Protein AF-A0A1C2AXV9-F1 (afdb_monomer)

Foldseek 3Di:
DCPDVVQVAQEAEDEPLDDCVVVPDPRHHYYYFFAADDCVLQPDDPPVLQDDPAPFEEEEDPPDPPLVVVLVLLQLVVVLVVVNYAYEYEPQPPDPVSVVVQVPRPRRHYDYDPSRSLNCLLNGQAYEEALDSNVVSSCLQSLHEYAHEDDPPDVVSVSSQVSCVVLLQYHYDYSVCTRPNVVVVVVCCVPPRSVSNSVSSVPDDGDNCRVVVVVVVVVVVVVVD

Mean predicted aligned error: 6.42 Å

Secondary structure (DSSP, 8-state):
---STTTT-SEEEEETTS-GGGG--TTSEEEEE--B--GGGG-S--GGGG---SSEEEEE---S-HHHHHHHHTTHHHHTT-TTEEEEEE-TTS-HHHHHHHHTSTTEEEE-SHHHHHHHTTTSSEEEEE--HHHHHHHHHTT--EEEEP-TT-HHHHHHHHHHHHHTS-EEE-GGGSGGGHHHHHHHIIIIIHHHHHHHHHT-----BHHHHHHHHHHHHHTT-

Radius of gyration: 19.23 Å; Cα contacts (8 Å, |Δi|>4): 324; chains: 1; bounding box: 47×39×56 Å

Sequence (225 aa):
MISRDLKSSNKIYFPTFTKGKILSNHFFLTKKTNLILNKNLFKENTFDFAKSKNKYKCLIMDNGTKTNSELIKKTIVYLKKIKYIDFYIAVDNYSNNLKNYIAEQENLIPVSGLKNMHRLIEYVDFLVARGGFNTLTEILIFKKPALLIDEKNNPEIRQNLLQMNNLGYSAIMKQSSFKSKFPNRINYFLKKEMTNIKNKLNVKNFQSNGAKQIVKDIIKIYEKS

pLDDT: mean 86.92, std 12.93, range [36.84, 98.5]

Structure (mmCIF, N/CA/C/O backb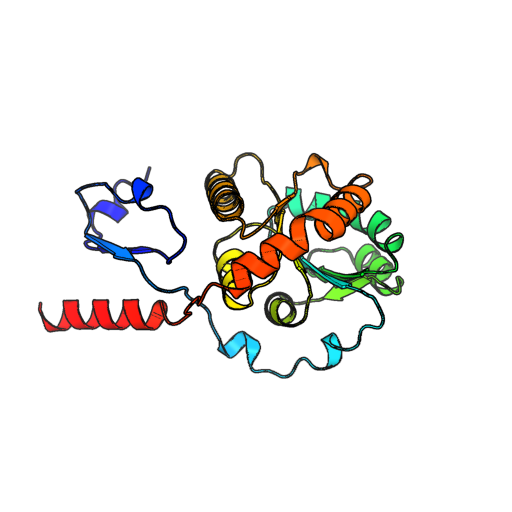one):
data_AF-A0A1C2AXV9-F1
#
_entry.id   AF-A0A1C2AXV9-F1
#
loop_
_atom_site.group_PDB
_atom_site.id
_atom_site.type_symbol
_atom_site.label_atom_id
_atom_site.label_alt_id
_atom_site.label_comp_id
_atom_site.label_asym_id
_atom_site.label_entity_id
_atom_site.label_seq_id
_atom_site.pdbx_PDB_ins_code
_atom_site.Cartn_x
_atom_site.Cartn_y
_atom_site.Cartn_z
_atom_site.occupancy
_atom_site.B_iso_or_equiv
_atom_site.auth_seq_id
_atom_site.auth_comp_id
_atom_site.auth_asym_id
_atom_site.auth_atom_id
_atom_site.pdbx_PDB_model_num
ATOM 1 N N . MET A 1 1 ? 16.794 19.376 -11.950 1.00 36.84 1 MET A N 1
ATOM 2 C CA . MET A 1 1 ? 18.187 18.888 -11.960 1.00 36.84 1 MET A CA 1
ATOM 3 C C . MET A 1 1 ? 18.182 17.392 -12.285 1.00 36.84 1 MET A C 1
ATOM 5 O O . MET A 1 1 ? 18.203 16.574 -11.384 1.00 36.84 1 MET A O 1
ATOM 9 N N . ILE A 1 2 ? 18.041 17.039 -13.568 1.00 47.03 2 ILE A N 1
ATOM 10 C CA . ILE A 1 2 ? 18.109 15.648 -14.076 1.00 47.03 2 ILE A CA 1
ATOM 11 C C . ILE A 1 2 ? 19.085 15.600 -15.278 1.00 47.03 2 ILE A C 1
ATOM 13 O O . ILE A 1 2 ? 18.908 14.846 -16.221 1.00 47.03 2 ILE A O 1
ATOM 17 N N . SER A 1 3 ? 20.066 16.507 -15.342 1.00 54.75 3 SER A N 1
ATOM 18 C CA . SER A 1 3 ? 20.648 16.928 -16.629 1.00 54.75 3 SER A CA 1
ATOM 19 C C . SER A 1 3 ? 22.087 16.489 -16.905 1.00 54.75 3 SER A C 1
ATOM 21 O O . SER A 1 3 ? 22.561 16.776 -18.001 1.00 54.75 3 SER A O 1
ATOM 23 N N . ARG A 1 4 ? 22.785 15.807 -15.984 1.00 50.38 4 ARG A N 1
ATOM 24 C CA . ARG A 1 4 ? 24.135 15.261 -16.247 1.00 50.38 4 ARG A CA 1
ATOM 25 C C . ARG A 1 4 ? 24.127 13.745 -16.431 1.00 50.38 4 ARG A C 1
ATOM 27 O O . ARG A 1 4 ? 24.474 13.297 -17.513 1.00 50.38 4 ARG A O 1
ATOM 34 N N . ASP A 1 5 ? 23.614 12.987 -15.466 1.00 53.06 5 ASP A N 1
ATOM 35 C CA . ASP A 1 5 ? 23.645 11.511 -15.528 1.00 53.06 5 ASP A CA 1
ATOM 36 C C . ASP A 1 5 ? 22.689 10.923 -16.571 1.00 53.06 5 ASP A C 1
ATOM 38 O O . ASP A 1 5 ? 22.938 9.867 -17.148 1.00 53.06 5 ASP A O 1
ATOM 42 N N . LEU A 1 6 ? 21.598 11.634 -16.880 1.00 55.88 6 LEU A N 1
ATOM 43 C CA . LEU A 1 6 ? 20.774 11.244 -18.016 1.00 55.88 6 LEU A CA 1
ATOM 44 C C . LEU A 1 6 ? 21.539 11.406 -19.331 1.00 55.88 6 LEU A C 1
ATOM 46 O O . LEU A 1 6 ? 21.413 10.541 -20.180 1.00 55.88 6 LEU A O 1
ATOM 50 N N . LYS A 1 7 ? 22.379 12.439 -19.500 1.00 58.00 7 LYS A N 1
ATOM 51 C CA . LYS A 1 7 ? 23.101 12.676 -20.765 1.00 58.00 7 LYS A CA 1
ATOM 52 C C . LYS A 1 7 ? 24.097 11.567 -21.121 1.00 58.00 7 LYS A C 1
ATOM 54 O O . LYS A 1 7 ? 24.406 11.428 -22.296 1.00 58.00 7 LYS A O 1
ATOM 59 N N . SER A 1 8 ? 24.576 10.793 -20.146 1.00 64.88 8 SER A N 1
ATOM 60 C CA . SER A 1 8 ? 25.413 9.607 -20.381 1.00 64.88 8 SER A CA 1
ATOM 61 C C . SER A 1 8 ? 24.609 8.312 -20.553 1.00 64.88 8 SER A C 1
ATOM 63 O O . SER A 1 8 ? 25.185 7.260 -20.814 1.00 64.88 8 SER A O 1
ATOM 65 N N . SER A 1 9 ? 23.284 8.361 -20.397 1.00 68.81 9 SER A N 1
ATOM 66 C CA . SER A 1 9 ? 22.407 7.197 -20.504 1.00 68.81 9 SER A CA 1
ATOM 67 C C . SER A 1 9 ? 21.847 7.066 -21.918 1.00 68.81 9 SER A C 1
ATOM 69 O O . SER A 1 9 ? 21.099 7.921 -22.367 1.00 68.81 9 SER A O 1
ATOM 71 N N . ASN A 1 10 ? 22.099 5.952 -22.604 1.00 75.38 10 ASN A N 1
ATOM 72 C CA . ASN A 1 10 ? 21.575 5.757 -23.967 1.00 75.38 10 ASN A CA 1
ATOM 73 C C . ASN A 1 10 ? 20.120 5.250 -23.980 1.00 75.38 10 ASN A C 1
ATOM 75 O O . ASN A 1 10 ? 19.409 5.384 -24.981 1.00 75.38 10 ASN A O 1
ATOM 79 N N . LYS A 1 11 ? 19.665 4.638 -22.877 1.00 82.06 11 LYS A N 1
ATOM 80 C CA . LYS A 1 11 ? 18.328 4.048 -22.762 1.00 82.06 11 LYS A CA 1
ATOM 81 C C . LYS A 1 11 ? 17.780 4.108 -21.333 1.00 82.06 11 LYS A C 1
ATOM 83 O O . LYS A 1 11 ? 18.485 3.787 -20.383 1.00 82.06 11 LYS A O 1
ATOM 88 N N . ILE A 1 12 ? 16.494 4.431 -21.201 1.00 83.31 12 ILE A N 1
ATOM 89 C CA . ILE A 1 12 ? 15.744 4.442 -19.937 1.00 83.31 12 ILE A CA 1
ATOM 90 C C . ILE A 1 12 ? 14.686 3.334 -19.953 1.00 83.31 12 ILE A C 1
ATOM 92 O O . ILE A 1 12 ? 13.871 3.252 -20.876 1.00 83.31 12 ILE A O 1
ATOM 96 N N . TYR A 1 13 ? 14.655 2.515 -18.902 1.00 85.88 13 TYR A N 1
ATOM 97 C CA . TYR A 1 13 ? 13.618 1.505 -18.688 1.00 85.88 13 TYR A CA 1
ATOM 98 C C . TYR A 1 13 ? 12.588 2.005 -17.681 1.00 85.88 13 TYR A C 1
ATOM 100 O O . TYR A 1 13 ? 12.948 2.591 -16.663 1.00 85.88 13 TYR A O 1
ATOM 108 N N . PHE A 1 14 ? 11.307 1.751 -17.936 1.00 84.12 14 PHE A N 1
ATOM 109 C CA . PHE A 1 14 ? 10.236 2.193 -17.044 1.00 84.12 14 PHE A CA 1
ATOM 110 C C . PHE A 1 14 ? 9.095 1.170 -16.967 1.00 84.12 14 PHE A C 1
ATOM 112 O O . PHE A 1 14 ? 8.770 0.531 -17.973 1.00 84.12 14 PHE A O 1
ATOM 119 N N . PRO A 1 15 ? 8.457 1.009 -15.794 1.00 80.31 15 PRO A N 1
ATOM 120 C CA . PRO A 1 15 ? 7.443 -0.013 -15.591 1.00 80.31 15 PRO A CA 1
ATOM 121 C C . PRO A 1 15 ? 6.132 0.291 -16.324 1.00 80.31 15 PRO A C 1
ATOM 123 O O . PRO A 1 15 ? 5.822 1.418 -16.715 1.00 80.31 15 PRO A O 1
ATOM 126 N N . THR A 1 16 ? 5.313 -0.751 -16.471 1.00 74.56 16 THR A N 1
ATOM 127 C CA . THR A 1 16 ? 4.150 -0.774 -17.368 1.00 74.56 16 THR A CA 1
ATOM 128 C C . THR A 1 16 ? 3.073 0.261 -17.035 1.00 74.56 16 THR A C 1
ATOM 130 O O . THR A 1 16 ? 2.261 0.602 -17.900 1.00 74.56 16 THR A O 1
ATOM 133 N N . PHE A 1 17 ? 3.047 0.741 -15.793 1.00 73.38 17 PHE A N 1
ATOM 134 C CA . PHE A 1 17 ? 2.043 1.677 -15.320 1.00 73.38 17 PHE A CA 1
ATOM 135 C C . PHE A 1 17 ? 2.458 3.138 -15.443 1.00 73.38 17 PHE A C 1
ATOM 137 O O . PHE A 1 17 ? 1.553 3.937 -15.308 1.00 73.38 17 PHE A O 1
ATOM 144 N N . THR A 1 18 ? 3.718 3.500 -15.737 1.00 71.00 18 THR A N 1
ATOM 145 C CA . THR A 1 18 ? 4.204 4.898 -15.838 1.00 71.00 18 THR A CA 1
ATOM 146 C C . THR A 1 18 ? 3.635 5.634 -17.066 1.00 71.00 18 THR A C 1
ATOM 148 O O . THR A 1 18 ? 3.484 5.048 -18.138 1.00 71.00 18 THR A O 1
ATOM 151 N N . LYS A 1 19 ? 3.296 6.933 -16.941 1.00 66.00 19 LYS A N 1
ATOM 152 C CA . LYS A 1 19 ? 2.735 7.730 -18.056 1.00 66.00 19 LYS A CA 1
ATOM 153 C C . LYS A 1 19 ? 3.814 8.019 -19.108 1.00 66.00 19 LYS A C 1
ATOM 155 O O . LYS A 1 19 ? 4.852 8.583 -18.783 1.00 66.00 19 LYS A O 1
ATOM 160 N N . GLY A 1 20 ? 3.501 7.756 -20.381 1.00 57.47 20 GLY A N 1
ATOM 161 C CA . GLY A 1 20 ? 4.398 8.010 -21.519 1.00 57.47 20 GLY A CA 1
ATOM 162 C C . GLY A 1 20 ? 4.806 9.477 -21.718 1.00 57.47 20 GLY A C 1
ATOM 163 O O . GLY A 1 20 ? 5.902 9.738 -22.193 1.00 57.47 20 GLY A O 1
ATOM 164 N N . LYS A 1 21 ? 3.979 10.449 -21.295 1.00 53.91 21 LYS A N 1
ATOM 165 C CA . LYS A 1 21 ? 4.279 11.891 -21.442 1.00 53.91 21 LYS A CA 1
ATOM 166 C C . LYS A 1 21 ? 5.516 12.371 -20.665 1.00 53.91 21 LYS A C 1
ATOM 168 O O . LYS A 1 21 ? 6.057 13.407 -21.012 1.00 53.91 21 LYS A O 1
ATOM 173 N N . ILE A 1 22 ? 5.977 11.642 -19.642 1.00 54.88 22 ILE A N 1
ATOM 174 C CA . ILE A 1 22 ? 7.224 11.976 -18.917 1.00 54.88 22 ILE A CA 1
ATOM 175 C C . ILE A 1 22 ? 8.466 11.645 -19.773 1.00 54.88 22 ILE A C 1
ATOM 177 O O . ILE A 1 22 ? 9.561 12.127 -19.507 1.00 54.88 22 ILE A O 1
ATOM 181 N N . LEU A 1 23 ? 8.297 10.833 -20.819 1.00 54.31 23 LEU A N 1
ATOM 182 C CA . LEU A 1 23 ? 9.372 10.156 -21.540 1.00 54.31 23 LEU A CA 1
ATOM 183 C C . LEU A 1 23 ? 9.591 10.695 -22.960 1.00 54.31 23 LEU A C 1
ATOM 185 O O . LEU A 1 23 ? 10.437 10.175 -23.677 1.00 54.31 23 LEU A O 1
ATOM 189 N N . SER A 1 24 ? 8.855 11.728 -23.376 1.00 53.16 24 SER A N 1
ATOM 190 C CA . SER A 1 24 ? 8.907 12.289 -24.733 1.00 53.16 24 SER A CA 1
ATOM 191 C C . SER A 1 24 ? 10.096 13.230 -24.983 1.00 53.16 24 SER A C 1
ATOM 193 O O . SER A 1 24 ? 10.033 14.058 -25.885 1.00 53.16 24 SER A O 1
ATOM 195 N N . ASN A 1 25 ? 11.173 13.131 -24.199 1.00 55.94 25 ASN A N 1
ATOM 196 C CA . ASN A 1 25 ? 12.389 13.901 -24.453 1.00 55.94 25 ASN A CA 1
ATOM 197 C C . ASN A 1 25 ? 13.275 13.161 -25.463 1.00 55.94 25 ASN A C 1
ATOM 199 O O . ASN A 1 25 ? 13.682 12.029 -25.218 1.00 55.94 25 ASN A O 1
ATOM 203 N N . HIS A 1 26 ? 13.624 13.837 -26.560 1.00 56.00 26 HIS A N 1
ATOM 204 C CA . HIS A 1 26 ? 14.386 13.308 -27.705 1.00 56.00 26 HIS A CA 1
ATOM 205 C C . HIS A 1 26 ? 15.819 12.832 -27.400 1.00 56.00 26 HIS A C 1
ATOM 207 O O . HIS A 1 26 ? 16.497 12.340 -28.294 1.00 56.00 26 HIS A O 1
ATOM 213 N N . PHE A 1 27 ? 16.296 12.971 -26.162 1.00 59.50 27 PHE A N 1
ATOM 214 C CA . PHE A 1 27 ? 17.682 12.670 -25.803 1.00 59.50 27 PHE A CA 1
ATOM 215 C C . PHE A 1 27 ? 17.949 11.184 -25.524 1.00 59.50 27 PHE A C 1
ATOM 217 O O . PHE A 1 27 ? 19.105 10.779 -25.565 1.00 59.50 27 PHE A O 1
ATOM 224 N N . PHE A 1 28 ? 16.920 10.368 -25.248 1.00 68.81 28 PHE A N 1
ATOM 225 C CA . PHE A 1 28 ? 17.097 8.979 -24.795 1.00 68.81 28 PHE A CA 1
ATOM 226 C C . PHE A 1 28 ? 16.125 8.024 -25.479 1.00 68.81 28 PHE A C 1
ATOM 228 O O . PHE A 1 28 ? 14.949 8.343 -25.663 1.00 68.81 28 PHE A O 1
ATOM 235 N N . LEU A 1 29 ? 16.575 6.798 -25.765 1.00 75.38 29 LEU A N 1
ATOM 236 C CA . LEU A 1 29 ? 15.653 5.714 -26.093 1.00 75.38 29 LEU A CA 1
ATOM 237 C C . LEU A 1 29 ? 14.897 5.308 -24.828 1.00 75.38 29 LEU A C 1
ATOM 239 O O . LEU A 1 29 ? 15.488 5.133 -23.765 1.00 75.38 29 LEU A O 1
ATOM 243 N N . THR A 1 30 ? 13.588 5.109 -24.923 1.00 78.38 30 THR A N 1
ATOM 244 C CA . THR A 1 30 ? 12.791 4.676 -23.772 1.00 78.38 30 THR A CA 1
ATOM 245 C C . THR A 1 30 ? 12.183 3.309 -24.049 1.00 78.38 30 THR A C 1
ATOM 247 O O . THR A 1 30 ? 11.733 3.017 -25.158 1.00 78.38 30 THR A O 1
ATOM 250 N N . LYS A 1 31 ? 12.214 2.423 -23.050 1.00 82.75 31 LYS A N 1
ATOM 251 C CA . LYS A 1 31 ? 11.660 1.073 -23.158 1.00 82.75 31 LYS A CA 1
ATOM 252 C C . LYS A 1 31 ? 10.756 0.770 -21.978 1.00 82.75 31 LYS A C 1
ATOM 254 O O . LYS A 1 31 ? 11.187 0.700 -20.828 1.00 82.75 31 LYS A O 1
ATOM 259 N N . LYS A 1 32 ? 9.491 0.524 -22.296 1.00 86.94 32 LYS A N 1
ATOM 260 C CA . LYS A 1 32 ? 8.525 0.009 -21.336 1.00 86.94 32 LYS A CA 1
ATOM 261 C C . LYS A 1 32 ? 8.903 -1.421 -20.960 1.00 86.94 32 LYS A C 1
ATOM 263 O O . LYS A 1 32 ? 9.151 -2.250 -21.835 1.00 86.94 32 LYS A O 1
ATOM 268 N N . THR A 1 33 ? 8.909 -1.715 -19.671 1.00 91.31 33 THR A N 1
ATOM 269 C CA . THR A 1 33 ? 9.151 -3.050 -19.130 1.00 91.31 33 THR A CA 1
ATOM 270 C C . THR A 1 33 ? 7.977 -3.501 -18.276 1.00 91.31 33 THR A C 1
ATOM 272 O O . THR A 1 33 ? 7.101 -2.724 -17.875 1.00 91.31 33 THR A O 1
ATOM 275 N N . ASN A 1 34 ? 7.944 -4.800 -18.026 1.00 92.69 34 ASN A N 1
ATOM 276 C CA . ASN A 1 34 ? 7.112 -5.398 -17.003 1.00 92.69 34 ASN A CA 1
ATOM 277 C C . ASN A 1 34 ? 7.582 -4.962 -15.611 1.00 92.69 34 ASN A C 1
ATOM 279 O O . ASN A 1 34 ? 8.665 -4.400 -15.442 1.00 92.69 34 ASN A O 1
ATOM 283 N N . LEU A 1 35 ? 6.756 -5.217 -14.602 1.00 92.69 35 LEU A N 1
ATOM 284 C CA . LEU A 1 35 ? 7.083 -4.882 -13.222 1.00 92.69 35 LEU A CA 1
ATOM 285 C C . LEU A 1 35 ? 8.319 -5.657 -12.741 1.00 92.69 35 LEU A C 1
ATOM 287 O O . LEU A 1 35 ? 8.630 -6.743 -13.241 1.00 92.69 35 LEU A O 1
ATOM 291 N N . ILE A 1 36 ? 9.021 -5.102 -11.754 1.00 90.81 36 ILE A N 1
ATOM 292 C CA . ILE A 1 36 ? 10.181 -5.732 -11.119 1.00 90.81 36 ILE A CA 1
ATOM 293 C C . ILE A 1 36 ? 9.766 -6.178 -9.720 1.00 90.81 36 ILE A C 1
ATOM 295 O O . ILE A 1 36 ? 9.495 -5.346 -8.864 1.00 90.81 36 ILE A O 1
ATOM 299 N N . LEU A 1 37 ? 9.727 -7.490 -9.486 1.00 88.94 37 LEU A N 1
ATOM 300 C CA . LEU A 1 37 ? 9.427 -8.058 -8.172 1.00 88.94 37 LEU A CA 1
ATOM 301 C C . LEU A 1 37 ? 10.367 -9.216 -7.866 1.00 88.94 37 LEU A C 1
ATOM 303 O O . LEU A 1 37 ? 10.522 -10.134 -8.676 1.00 88.94 37 LEU A O 1
ATOM 307 N N . ASN A 1 38 ? 10.935 -9.210 -6.662 1.00 82.62 38 ASN A N 1
ATOM 308 C CA . ASN A 1 38 ? 11.684 -10.346 -6.151 1.00 82.62 38 ASN A CA 1
ATOM 309 C C . ASN A 1 38 ? 10.722 -11.419 -5.619 1.00 82.62 38 ASN A C 1
ATOM 311 O O . ASN A 1 38 ? 10.344 -11.412 -4.449 1.00 82.62 38 ASN A O 1
ATOM 315 N N . LYS A 1 39 ? 10.346 -12.372 -6.480 1.00 75.31 39 LYS A N 1
ATOM 316 C CA . LYS A 1 39 ? 9.441 -13.473 -6.109 1.00 75.31 39 LYS A CA 1
ATOM 317 C C . LYS A 1 39 ? 9.966 -14.349 -4.969 1.00 75.31 39 LYS A C 1
ATOM 319 O O . LYS A 1 39 ? 9.164 -14.967 -4.281 1.00 75.31 39 LYS A O 1
ATOM 324 N N . ASN A 1 40 ? 11.283 -14.416 -4.750 1.00 76.81 40 ASN A N 1
ATOM 325 C CA . ASN A 1 40 ? 11.849 -15.254 -3.689 1.00 76.81 40 ASN A CA 1
ATOM 326 C C . ASN A 1 40 ? 11.459 -14.763 -2.289 1.00 76.81 40 ASN A C 1
ATOM 328 O O . ASN A 1 40 ? 11.442 -15.560 -1.357 1.00 76.81 40 ASN A O 1
ATOM 332 N N . LEU A 1 41 ? 11.072 -13.490 -2.141 1.00 72.75 41 LEU A N 1
ATOM 333 C CA . LEU A 1 41 ? 10.557 -12.977 -0.873 1.00 72.75 41 LEU A CA 1
ATOM 334 C C . LEU A 1 41 ? 9.280 -13.700 -0.426 1.00 72.75 41 LEU A C 1
ATOM 336 O O . LEU A 1 41 ? 9.077 -13.814 0.775 1.00 72.75 41 LEU A O 1
ATOM 340 N N . PHE A 1 42 ? 8.486 -14.251 -1.345 1.00 72.94 42 PHE A N 1
ATOM 341 C CA . PHE A 1 42 ? 7.145 -14.789 -1.077 1.00 72.94 42 PHE A CA 1
ATOM 342 C C . PHE A 1 42 ? 7.082 -16.325 -1.013 1.00 72.94 42 PHE A C 1
ATOM 344 O O . PHE A 1 42 ? 6.013 -16.887 -0.830 1.00 72.94 42 PHE A O 1
ATOM 351 N N . LYS A 1 43 ? 8.216 -17.024 -1.167 1.00 65.50 43 LYS A N 1
ATOM 352 C CA . LYS A 1 43 ? 8.261 -18.501 -1.211 1.00 65.50 43 LYS A CA 1
ATOM 353 C C . LYS A 1 43 ? 8.348 -19.190 0.156 1.00 65.50 43 LYS A C 1
ATOM 355 O O . LYS A 1 43 ? 8.232 -20.407 0.218 1.00 65.50 43 LYS A O 1
ATOM 360 N N . GLU A 1 44 ? 8.611 -18.453 1.232 1.00 63.50 44 GLU A N 1
ATOM 361 C CA . GLU A 1 44 ? 8.676 -19.032 2.580 1.00 63.50 44 GLU A CA 1
ATOM 362 C C . GLU A 1 44 ? 7.269 -19.050 3.192 1.00 63.50 44 GLU A C 1
ATOM 364 O O . GLU A 1 44 ? 6.582 -18.031 3.188 1.00 63.50 44 GLU A O 1
ATOM 369 N N . ASN A 1 45 ? 6.850 -20.213 3.698 1.00 55.81 45 ASN A N 1
ATOM 370 C CA . ASN A 1 45 ? 5.518 -20.438 4.254 1.00 55.81 45 ASN A CA 1
ATOM 371 C C . ASN A 1 45 ? 5.226 -19.509 5.442 1.00 55.81 45 ASN A C 1
ATOM 373 O O . ASN A 1 45 ? 5.909 -19.542 6.461 1.00 55.81 45 ASN A O 1
ATOM 377 N N . THR A 1 46 ? 4.156 -18.728 5.321 1.00 60.56 46 THR A N 1
ATOM 378 C CA . THR A 1 46 ? 3.666 -17.768 6.323 1.00 60.56 46 THR A CA 1
ATOM 379 C C . THR A 1 46 ? 2.248 -18.146 6.776 1.00 60.56 46 THR A C 1
ATOM 381 O O . THR A 1 46 ? 1.367 -17.295 6.896 1.00 60.56 46 THR A O 1
ATOM 384 N N . PHE A 1 47 ? 1.996 -19.444 6.998 1.00 52.62 47 PHE A N 1
ATOM 385 C CA . PHE A 1 47 ? 0.671 -19.983 7.354 1.00 52.62 47 PHE A CA 1
ATOM 386 C C . PHE A 1 47 ? 0.065 -19.350 8.616 1.00 52.62 47 PHE A C 1
ATOM 388 O O . PHE A 1 47 ? -1.160 -19.252 8.723 1.00 52.62 47 PHE A O 1
ATOM 395 N N . ASP A 1 48 ? 0.893 -18.853 9.535 1.00 60.16 48 ASP A N 1
ATOM 396 C CA . ASP A 1 48 ? 0.421 -18.235 10.778 1.00 60.16 48 ASP A CA 1
ATOM 397 C C . ASP A 1 48 ? -0.355 -16.933 10.546 1.00 60.16 48 ASP A C 1
ATOM 399 O O . ASP A 1 48 ? -1.270 -16.609 11.299 1.00 60.16 48 ASP A O 1
ATOM 403 N N . PHE A 1 49 ? -0.093 -16.225 9.446 1.00 61.03 49 PHE A N 1
ATOM 404 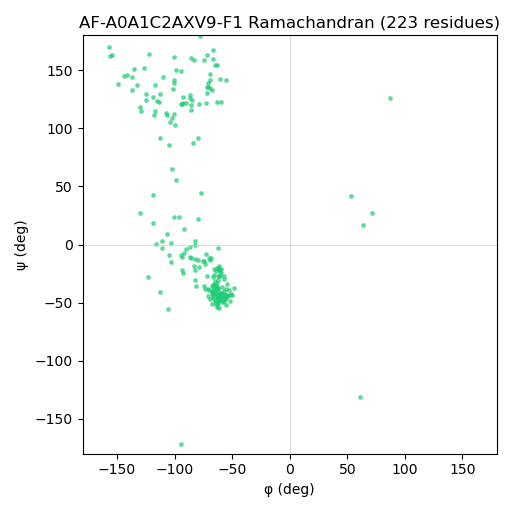C CA . PHE A 1 49 ? -0.766 -14.962 9.141 1.00 61.03 49 PHE A CA 1
ATOM 405 C C . PHE A 1 49 ? -2.145 -15.151 8.485 1.00 61.03 49 PHE A C 1
ATOM 407 O O . PHE A 1 49 ? -2.940 -14.212 8.397 1.00 61.03 49 PHE A O 1
ATOM 414 N N . ALA A 1 50 ? -2.474 -16.367 8.040 1.00 57.88 50 ALA A N 1
ATOM 415 C CA . ALA A 1 50 ? -3.764 -16.667 7.425 1.00 57.88 50 ALA A CA 1
ATOM 416 C C . ALA A 1 50 ? -4.896 -16.851 8.456 1.00 57.88 50 ALA A C 1
ATOM 418 O O . ALA A 1 50 ? -6.068 -16.702 8.099 1.00 57.88 50 ALA A O 1
ATOM 419 N N . LYS A 1 51 ? -4.574 -17.116 9.728 1.00 61.50 51 LYS A N 1
ATOM 420 C CA . LYS A 1 51 ? -5.550 -17.404 10.788 1.00 61.50 51 LYS A CA 1
ATOM 421 C C . LYS A 1 51 ? -6.095 -16.111 11.395 1.00 61.50 51 LYS A C 1
ATOM 423 O O . LYS A 1 51 ? -5.588 -15.610 12.387 1.00 61.50 51 LYS A O 1
ATOM 428 N N . SER A 1 52 ? -7.143 -15.572 10.791 1.00 75.06 52 SER A N 1
ATOM 429 C CA . SER A 1 52 ? -7.899 -14.447 11.341 1.00 75.06 52 SER A CA 1
ATOM 430 C C . SER A 1 52 ? -9.388 -14.767 11.249 1.00 75.06 52 SER A C 1
ATOM 432 O O . SER A 1 52 ? -9.840 -15.344 10.260 1.00 75.06 52 SER A O 1
ATOM 434 N N . LYS A 1 53 ? -10.131 -14.453 12.317 1.00 77.19 53 LYS A N 1
ATOM 435 C CA . LYS A 1 53 ? -11.589 -14.655 12.403 1.00 77.19 53 LYS A CA 1
ATOM 436 C C . LYS A 1 53 ? -12.374 -13.418 11.953 1.00 77.19 53 LYS A C 1
ATOM 438 O O . LYS A 1 53 ? -13.597 -13.473 11.854 1.00 77.19 53 LYS A O 1
ATOM 443 N N . ASN A 1 54 ? -11.681 -12.308 11.704 1.00 87.81 54 ASN A N 1
ATOM 444 C CA . ASN A 1 54 ? -12.294 -11.046 11.325 1.00 87.81 54 ASN A CA 1
ATOM 445 C C . ASN A 1 54 ? -12.594 -10.970 9.829 1.00 87.81 54 ASN A C 1
ATOM 447 O O . ASN A 1 54 ? -12.022 -11.681 9.007 1.00 87.81 54 ASN A O 1
ATOM 451 N N . LYS A 1 55 ? -13.529 -10.081 9.479 1.00 91.81 55 LYS A N 1
ATOM 452 C CA . LYS A 1 55 ? -14.047 -9.954 8.112 1.00 91.81 55 LYS A CA 1
ATOM 453 C C . LYS A 1 55 ? -12.983 -9.486 7.123 1.00 91.81 55 LYS A C 1
ATOM 455 O O . LYS A 1 55 ? -13.042 -9.871 5.959 1.00 91.81 55 LYS A O 1
ATOM 460 N N . TYR A 1 56 ? -12.074 -8.622 7.569 1.00 95.88 56 TYR A N 1
ATOM 461 C CA . TYR A 1 56 ? -11.009 -8.096 6.728 1.00 95.88 56 TYR A CA 1
ATOM 462 C C . TYR A 1 56 ? -9.663 -8.109 7.433 1.00 95.88 56 TYR A C 1
ATOM 464 O O . TYR A 1 56 ? -9.573 -7.892 8.640 1.00 95.88 56 TYR A O 1
ATOM 472 N N . LYS A 1 57 ? -8.612 -8.239 6.633 1.00 95.56 57 LYS A N 1
ATOM 473 C CA . LYS A 1 57 ? -7.217 -8.097 7.035 1.00 95.56 57 LYS A CA 1
ATOM 474 C C . LYS A 1 57 ? -6.623 -6.876 6.351 1.00 95.56 57 LYS A C 1
ATOM 476 O O . LYS A 1 57 ? -6.622 -6.781 5.122 1.00 95.56 57 LYS A O 1
ATOM 481 N N . CYS A 1 58 ? -6.118 -5.944 7.146 1.00 96.88 58 CYS A N 1
ATOM 482 C CA . CYS A 1 58 ? -5.505 -4.708 6.685 1.00 96.88 58 CYS A CA 1
ATOM 483 C C . CYS A 1 58 ? -4.028 -4.685 7.065 1.00 96.88 58 CYS A C 1
ATOM 485 O O . CYS A 1 58 ? -3.702 -4.726 8.248 1.00 96.88 58 CYS A O 1
ATOM 487 N N . LEU A 1 59 ? -3.137 -4.520 6.090 1.00 95.69 59 LEU A N 1
ATOM 488 C CA . LEU A 1 59 ? -1.734 -4.210 6.371 1.00 95.69 59 LEU A CA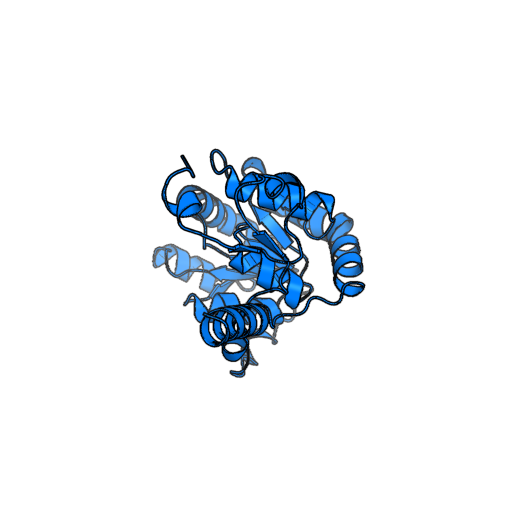 1
ATOM 489 C C . LEU A 1 59 ? -1.532 -2.694 6.428 1.00 95.69 59 LEU A C 1
ATOM 491 O O . LEU A 1 59 ? -1.797 -2.002 5.444 1.00 95.69 59 LEU A O 1
ATOM 495 N N . ILE A 1 60 ? -1.039 -2.174 7.550 1.00 95.19 60 ILE A N 1
ATOM 496 C CA . ILE A 1 60 ? -0.606 -0.780 7.684 1.00 95.19 60 ILE A CA 1
ATOM 497 C C . ILE A 1 60 ? 0.921 -0.741 7.621 1.00 95.19 60 ILE A C 1
ATOM 499 O O . ILE A 1 60 ? 1.610 -1.164 8.551 1.00 95.19 60 ILE A O 1
ATOM 503 N N . MET A 1 61 ? 1.452 -0.223 6.515 1.00 90.81 61 MET A N 1
ATOM 504 C CA . MET A 1 61 ? 2.893 -0.133 6.293 1.00 90.81 61 MET A CA 1
ATOM 505 C C . MET A 1 61 ? 3.435 1.215 6.764 1.00 90.81 61 MET A C 1
ATOM 507 O O . MET A 1 61 ? 3.050 2.264 6.244 1.00 90.81 61 MET A O 1
ATOM 511 N N . ASP A 1 62 ? 4.387 1.170 7.696 1.00 83.31 62 ASP A N 1
ATOM 512 C CA . ASP A 1 62 ? 5.152 2.335 8.147 1.00 83.31 62 ASP A CA 1
ATOM 513 C C . ASP A 1 62 ? 6.530 2.409 7.464 1.00 83.31 62 ASP A C 1
ATOM 515 O O . ASP A 1 62 ? 7.581 2.419 8.098 1.00 83.31 62 ASP A O 1
ATOM 519 N N . ASN A 1 63 ? 6.528 2.416 6.130 1.00 72.50 63 ASN A N 1
ATOM 520 C CA . ASN A 1 63 ? 7.719 2.615 5.291 1.00 72.50 63 ASN A CA 1
ATOM 521 C C . ASN A 1 63 ? 7.808 4.059 4.749 1.00 72.50 63 ASN A C 1
ATOM 523 O O . ASN A 1 63 ? 8.373 4.328 3.683 1.00 72.50 63 ASN A O 1
ATOM 527 N N . GLY A 1 64 ? 7.162 4.991 5.453 1.00 73.31 64 GLY A N 1
ATOM 528 C CA . GLY A 1 64 ? 7.017 6.382 5.052 1.00 73.31 64 GLY A CA 1
ATOM 529 C C . GLY A 1 64 ? 8.073 7.318 5.627 1.00 73.31 64 GLY A C 1
ATOM 530 O O . GLY A 1 64 ? 9.049 6.913 6.246 1.00 73.31 64 GLY A O 1
ATOM 531 N N . THR A 1 65 ? 7.860 8.614 5.415 1.00 82.56 65 THR A N 1
ATOM 532 C CA . THR A 1 65 ? 8.580 9.652 6.160 1.00 82.56 65 THR A CA 1
ATOM 533 C C . THR A 1 65 ? 8.185 9.634 7.633 1.00 82.56 65 THR A C 1
ATOM 535 O O . THR A 1 65 ? 7.079 9.211 7.977 1.00 82.56 65 THR A O 1
ATOM 538 N N . LYS A 1 66 ? 9.035 10.208 8.496 1.00 86.00 66 LYS A N 1
ATOM 539 C CA . LYS A 1 66 ? 8.752 10.386 9.932 1.00 86.00 66 LYS A CA 1
ATOM 540 C C . LYS A 1 66 ? 7.366 10.995 10.183 1.00 86.00 66 LYS A C 1
ATOM 542 O O . LYS A 1 66 ? 6.673 10.592 11.108 1.00 86.00 66 LYS A O 1
ATOM 547 N N . THR A 1 67 ? 6.924 11.926 9.336 1.00 86.12 67 THR A N 1
ATOM 548 C CA . THR A 1 67 ? 5.585 12.524 9.419 1.00 86.12 67 THR A CA 1
ATOM 549 C C . THR A 1 67 ? 4.467 11.491 9.258 1.00 86.12 67 THR A C 1
ATOM 551 O O . THR A 1 67 ? 3.519 11.502 10.042 1.00 86.12 67 THR A O 1
ATOM 554 N N . ASN A 1 68 ? 4.571 10.587 8.280 1.00 86.50 68 ASN A N 1
ATOM 555 C CA . ASN A 1 68 ? 3.586 9.522 8.083 1.00 86.50 68 ASN A CA 1
ATOM 556 C C . ASN A 1 68 ? 3.631 8.513 9.236 1.00 86.50 68 ASN A C 1
ATOM 558 O O . ASN A 1 68 ? 2.573 8.141 9.743 1.00 86.50 68 ASN A O 1
ATOM 562 N N . SER A 1 69 ? 4.826 8.1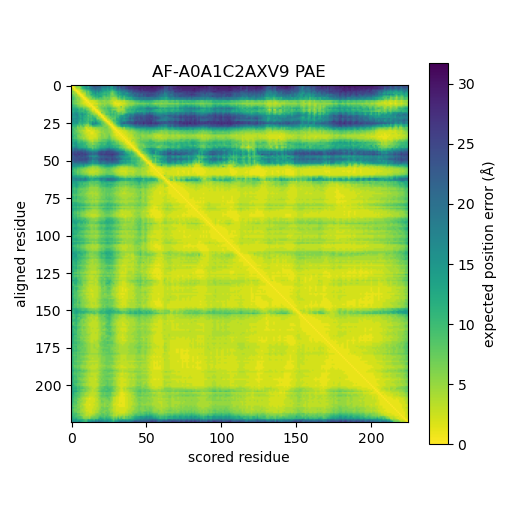58 9.714 1.00 90.06 69 SER A N 1
ATOM 563 C CA . SER A 1 69 ? 4.998 7.297 10.889 1.00 90.06 69 SER A CA 1
ATOM 564 C C . SER A 1 69 ? 4.290 7.866 12.115 1.00 90.06 69 SER A C 1
ATOM 566 O O . SER A 1 69 ? 3.514 7.177 12.772 1.00 90.06 69 SER A O 1
ATOM 568 N N . GLU A 1 70 ? 4.463 9.159 12.395 1.00 91.94 70 GLU A N 1
ATOM 569 C CA . GLU A 1 70 ? 3.794 9.825 13.516 1.00 91.94 70 GLU A CA 1
ATOM 570 C C . GLU A 1 70 ? 2.269 9.899 13.351 1.00 91.94 70 GLU A C 1
ATOM 572 O O . GLU A 1 70 ? 1.527 9.805 14.333 1.00 91.94 70 GLU A O 1
ATOM 577 N N . LEU A 1 71 ? 1.766 10.041 12.122 1.00 92.69 71 LEU A N 1
ATOM 578 C CA . LEU A 1 71 ? 0.328 9.977 11.853 1.00 92.69 71 LEU A CA 1
ATOM 579 C C . LEU A 1 71 ? -0.234 8.573 12.099 1.00 92.69 71 LEU A C 1
ATOM 581 O O . LEU A 1 71 ? -1.297 8.455 12.715 1.00 92.69 71 LEU A O 1
ATOM 585 N N . ILE A 1 72 ? 0.473 7.527 11.664 1.00 93.31 72 ILE A N 1
ATOM 586 C CA . ILE A 1 72 ? 0.086 6.132 11.902 1.00 93.31 72 ILE A CA 1
ATOM 587 C C . ILE A 1 72 ? 0.084 5.847 13.405 1.00 93.31 72 ILE A C 1
ATOM 589 O O . ILE A 1 72 ? -0.947 5.424 13.928 1.00 93.31 72 ILE A O 1
ATOM 593 N N . LYS A 1 73 ? 1.159 6.189 14.128 1.00 94.44 73 LYS A N 1
ATOM 594 C CA . LYS A 1 73 ? 1.252 6.019 15.590 1.00 94.44 73 LYS A CA 1
ATOM 595 C C . LYS A 1 73 ? 0.063 6.645 16.320 1.00 94.44 73 LYS A C 1
ATOM 597 O O . LYS A 1 73 ? -0.601 5.993 17.119 1.00 94.44 73 LYS A O 1
ATOM 602 N N . LYS A 1 74 ? -0.279 7.893 15.982 1.00 94.81 74 LYS A N 1
ATOM 603 C CA . LYS A 1 74 ? -1.425 8.618 16.570 1.00 94.81 74 LYS A CA 1
ATOM 604 C C . LYS A 1 74 ? -2.790 8.046 16.169 1.00 94.81 74 LYS A C 1
ATOM 606 O O . LYS A 1 74 ? -3.806 8.445 16.734 1.00 94.81 74 LYS A O 1
ATOM 611 N N . THR A 1 75 ? -2.835 7.149 15.189 1.00 96.25 75 THR A N 1
ATOM 612 C CA . THR A 1 75 ? -4.061 6.506 14.705 1.00 96.25 75 THR A CA 1
ATOM 613 C C . THR A 1 75 ? -4.349 5.181 15.410 1.00 96.25 75 THR A C 1
ATOM 615 O O . THR A 1 75 ? -5.514 4.811 15.524 1.00 96.25 75 THR A O 1
ATOM 618 N N . ILE A 1 76 ? -3.328 4.510 15.952 1.00 95.38 76 ILE A N 1
ATOM 619 C CA . ILE A 1 76 ? -3.421 3.176 16.574 1.00 95.38 76 ILE A CA 1
ATOM 620 C C . ILE A 1 76 ? -4.552 3.081 17.609 1.00 95.38 76 ILE A C 1
ATOM 622 O O . ILE A 1 76 ? -5.355 2.152 17.561 1.00 95.38 76 ILE A O 1
ATOM 626 N N . VAL A 1 77 ? -4.704 4.092 18.471 1.00 95.44 77 VAL A N 1
ATOM 627 C CA . VAL A 1 77 ? -5.747 4.126 19.518 1.00 95.44 77 VAL A CA 1
ATOM 628 C C . VAL A 1 77 ? -7.186 4.105 18.978 1.00 95.44 77 VAL A C 1
ATOM 630 O O . VAL A 1 77 ? -8.125 3.795 19.712 1.00 95.44 77 VAL A O 1
ATOM 633 N N . TYR A 1 78 ? -7.381 4.436 17.700 1.00 97.06 78 TYR A N 1
ATOM 634 C CA . TYR A 1 78 ? -8.680 4.394 17.027 1.00 97.06 78 TYR A CA 1
ATOM 635 C C . TYR A 1 78 ? -8.921 3.064 16.305 1.00 97.06 78 TYR A C 1
ATOM 637 O O . TYR A 1 78 ? -10.078 2.703 16.094 1.00 97.06 78 TYR A O 1
ATOM 645 N N . LEU A 1 79 ? -7.864 2.317 15.965 1.00 96.00 79 LEU A N 1
ATOM 646 C CA . LEU A 1 79 ? -7.959 1.042 15.243 1.00 96.00 79 LEU A CA 1
ATOM 647 C C . LEU A 1 79 ? -8.635 -0.047 16.081 1.00 96.00 79 LEU A C 1
ATOM 649 O O . LEU A 1 79 ? -9.429 -0.823 15.551 1.00 96.00 79 LEU A O 1
ATOM 653 N N . LYS A 1 80 ? -8.420 -0.043 17.405 1.00 92.81 80 LYS A N 1
ATOM 654 C CA . LYS A 1 80 ? -9.060 -1.004 18.323 1.00 92.81 80 LYS A CA 1
ATOM 655 C C . LYS A 1 80 ? -10.592 -0.956 18.316 1.00 92.81 80 LYS A C 1
ATOM 657 O O . LYS A 1 80 ? -11.253 -1.900 18.734 1.00 92.81 80 LYS A O 1
ATOM 662 N N . LYS A 1 81 ? -11.172 0.163 17.860 1.00 93.19 81 LYS A N 1
ATOM 663 C CA . LYS A 1 81 ? -12.628 0.352 17.763 1.00 93.19 81 LYS A CA 1
ATOM 664 C C . LYS A 1 81 ? -13.222 -0.315 16.519 1.00 93.19 81 LYS A C 1
ATOM 666 O O . LYS A 1 81 ? -14.436 -0.442 16.420 1.00 93.19 81 LYS A O 1
ATOM 671 N N . ILE A 1 82 ? -12.391 -0.729 15.562 1.00 95.50 82 ILE A N 1
ATOM 672 C CA . ILE A 1 82 ? -12.816 -1.302 14.281 1.00 95.50 82 ILE A CA 1
ATOM 673 C C . ILE A 1 82 ? -12.647 -2.825 14.345 1.00 95.50 82 ILE A C 1
ATOM 675 O O . ILE A 1 82 ? -11.829 -3.412 13.646 1.00 95.50 82 ILE A O 1
ATOM 679 N N . LYS A 1 83 ? -13.426 -3.460 15.225 1.00 93.69 83 LYS A N 1
ATOM 680 C CA . LYS A 1 83 ? -13.253 -4.869 15.614 1.00 93.69 83 LYS A CA 1
ATOM 681 C C . LYS A 1 83 ? -13.425 -5.885 14.488 1.00 93.69 83 LYS A C 1
ATOM 683 O O . LYS A 1 83 ? -12.922 -6.983 14.613 1.00 93.69 83 LYS A O 1
ATOM 688 N N . TYR A 1 84 ? -14.094 -5.523 13.395 1.00 95.44 84 TYR A N 1
ATOM 689 C CA . TYR A 1 84 ? -14.295 -6.412 12.247 1.00 95.44 84 TYR A CA 1
ATOM 690 C C . TYR A 1 84 ? -13.091 -6.449 11.280 1.00 95.44 84 TYR A C 1
ATOM 692 O O . TYR A 1 84 ? -13.172 -7.096 10.231 1.00 95.44 84 TYR A O 1
ATOM 700 N N . ILE A 1 85 ? -12.001 -5.738 11.599 1.00 96.56 85 ILE A N 1
ATOM 701 C CA . ILE A 1 85 ? -10.755 -5.707 10.828 1.00 96.56 85 ILE A CA 1
ATOM 702 C C . ILE A 1 85 ? -9.590 -6.088 11.736 1.00 96.56 85 ILE A C 1
ATOM 704 O O . ILE A 1 85 ? -9.392 -5.459 12.778 1.00 96.56 85 ILE A O 1
ATOM 708 N N . ASP A 1 86 ? -8.781 -7.032 11.269 1.00 95.81 86 ASP A N 1
ATOM 709 C CA . ASP A 1 86 ? -7.451 -7.292 11.808 1.00 95.81 86 ASP A CA 1
ATOM 710 C C . ASP A 1 86 ? -6.424 -6.381 11.143 1.00 95.81 86 ASP A C 1
ATOM 712 O O . ASP A 1 86 ? -6.248 -6.396 9.920 1.00 95.81 86 ASP A O 1
ATOM 716 N N . PHE A 1 87 ? -5.753 -5.562 11.950 1.00 96.00 87 PHE A N 1
ATOM 717 C CA . PHE A 1 87 ? -4.718 -4.646 11.493 1.00 96.00 87 PHE A CA 1
ATOM 718 C C . PHE A 1 87 ? -3.339 -5.223 11.773 1.00 96.00 87 PHE A C 1
ATOM 720 O O . PHE A 1 87 ? -2.909 -5.284 12.918 1.00 96.00 87 PHE A O 1
ATOM 727 N N . TYR A 1 88 ? -2.618 -5.565 10.715 1.00 94.75 88 TYR A N 1
ATOM 728 C CA . TYR A 1 88 ? -1.209 -5.925 10.766 1.00 94.75 88 TYR A CA 1
ATOM 729 C C . TYR A 1 88 ? -0.387 -4.639 10.686 1.00 94.75 88 TYR A C 1
ATOM 731 O O . TYR A 1 88 ? -0.469 -3.913 9.693 1.00 94.75 88 TYR A O 1
ATOM 739 N N . ILE A 1 89 ? 0.360 -4.317 11.739 1.00 93.81 89 ILE A N 1
ATOM 740 C CA . ILE A 1 89 ? 1.013 -3.012 11.904 1.00 93.81 89 ILE A CA 1
ATOM 741 C C . ILE A 1 89 ? 2.523 -3.208 11.979 1.00 93.81 89 ILE A C 1
ATOM 743 O O . ILE A 1 89 ? 3.002 -3.958 12.824 1.00 93.81 89 ILE A O 1
ATOM 747 N N . ALA A 1 90 ? 3.275 -2.497 11.136 1.00 90.31 90 ALA A N 1
ATOM 748 C CA . ALA A 1 90 ? 4.729 -2.424 11.270 1.00 90.31 90 ALA A CA 1
ATOM 749 C C . ALA A 1 90 ? 5.109 -1.748 12.594 1.00 90.31 90 ALA A C 1
ATOM 751 O O . ALA A 1 90 ? 4.727 -0.600 12.824 1.00 90.31 90 ALA A O 1
ATOM 752 N N . VAL A 1 91 ? 5.879 -2.430 13.446 1.00 90.50 91 VAL A N 1
ATOM 753 C CA .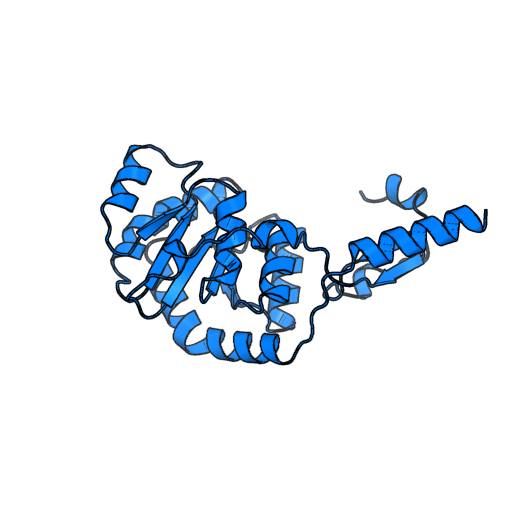 VAL A 1 91 ? 6.229 -1.910 14.781 1.00 90.50 91 VAL A CA 1
ATOM 754 C C . VAL A 1 91 ? 7.716 -1.640 14.995 1.00 90.50 91 VAL A C 1
ATOM 756 O O . VAL A 1 91 ? 8.086 -1.180 16.073 1.00 90.50 91 VAL A O 1
ATOM 759 N N . ASP A 1 92 ? 8.578 -1.878 14.002 1.00 87.69 92 ASP A N 1
ATOM 760 C CA . ASP A 1 92 ? 10.042 -1.794 14.155 1.00 87.69 92 ASP A CA 1
ATOM 761 C C . ASP A 1 92 ? 10.498 -0.466 14.793 1.00 87.69 92 ASP A C 1
ATOM 763 O O . ASP A 1 92 ? 11.283 -0.465 15.741 1.00 87.69 92 ASP A O 1
ATOM 767 N N . ASN A 1 93 ? 9.903 0.652 14.364 1.00 87.56 93 ASN A N 1
ATOM 768 C CA . ASN A 1 93 ? 10.250 2.011 14.802 1.00 87.56 93 ASN A CA 1
ATOM 769 C C . ASN A 1 93 ? 9.436 2.520 16.010 1.00 87.56 93 ASN A C 1
ATOM 771 O O . ASN A 1 93 ? 9.377 3.732 16.261 1.00 87.56 93 ASN A O 1
ATOM 775 N N . TYR A 1 94 ? 8.714 1.642 16.711 1.00 90.94 94 TYR A N 1
ATOM 776 C CA . TYR A 1 94 ? 7.835 2.019 17.824 1.00 90.94 94 TYR A CA 1
ATOM 777 C C . TYR A 1 94 ? 8.512 1.794 19.174 1.00 90.94 94 TYR A C 1
ATOM 779 O O . TYR A 1 94 ? 9.339 0.896 19.333 1.00 90.94 94 TYR A O 1
ATOM 787 N N . SER A 1 95 ? 8.136 2.612 20.161 1.00 93.44 95 SER A N 1
ATOM 788 C CA . SER A 1 95 ? 8.562 2.412 21.546 1.00 93.44 95 SER A CA 1
ATOM 789 C C . SER A 1 95 ? 7.992 1.107 22.105 1.00 93.44 95 SER A C 1
ATOM 791 O O . SER A 1 95 ? 6.929 0.652 21.674 1.00 93.44 95 SER A O 1
ATOM 793 N N . ASN A 1 96 ? 8.662 0.530 23.104 1.00 94.62 96 ASN A N 1
ATOM 794 C CA . ASN A 1 96 ? 8.200 -0.700 23.755 1.00 94.62 96 ASN A CA 1
ATOM 795 C C . ASN A 1 96 ? 6.787 -0.543 24.336 1.00 94.62 96 ASN A C 1
ATOM 797 O O . ASN A 1 96 ? 5.953 -1.417 24.138 1.00 94.62 96 ASN A O 1
ATOM 801 N N . ASN A 1 97 ? 6.471 0.612 24.931 1.00 95.75 97 ASN A N 1
ATOM 802 C CA . ASN A 1 97 ? 5.125 0.890 25.444 1.00 95.75 97 ASN A CA 1
ATOM 803 C C . ASN A 1 97 ? 4.055 0.798 24.347 1.00 95.75 97 ASN A C 1
ATOM 805 O O . ASN A 1 97 ? 2.982 0.246 24.570 1.00 95.75 97 ASN A O 1
ATOM 809 N N . LEU A 1 98 ? 4.342 1.315 23.147 1.00 94.31 98 LEU A N 1
ATOM 810 C CA . LEU A 1 98 ? 3.401 1.257 22.031 1.00 94.31 98 LEU A CA 1
ATOM 811 C C . LEU A 1 98 ? 3.312 -0.152 21.427 1.00 94.31 98 LEU A C 1
ATOM 813 O O . LEU A 1 98 ? 2.226 -0.570 21.036 1.00 94.31 98 LEU A O 1
ATOM 817 N N . LYS A 1 99 ? 4.426 -0.895 21.382 1.00 94.75 99 LYS A N 1
ATOM 818 C CA . LYS A 1 99 ? 4.445 -2.313 20.985 1.00 94.75 99 LYS A CA 1
ATOM 819 C C . LYS A 1 99 ? 3.573 -3.160 21.915 1.00 94.75 99 LYS A C 1
ATOM 821 O O . LYS A 1 99 ? 2.731 -3.903 21.421 1.00 94.75 99 LYS A O 1
ATOM 826 N N . ASN A 1 100 ? 3.723 -2.985 23.228 1.00 95.06 100 ASN A N 1
ATOM 827 C CA . ASN A 1 100 ? 2.935 -3.689 24.240 1.00 95.06 100 ASN A CA 1
ATOM 828 C C . ASN A 1 100 ? 1.452 -3.330 24.127 1.00 95.06 100 ASN A C 1
ATOM 830 O O . ASN A 1 100 ? 0.618 -4.221 24.015 1.00 95.06 100 ASN A O 1
ATOM 834 N N . TYR A 1 101 ? 1.136 -2.033 24.015 1.00 95.25 101 TYR A N 1
ATOM 835 C CA . TYR A 1 101 ? -0.238 -1.580 23.796 1.00 95.25 101 TYR A CA 1
ATOM 836 C C . TYR A 1 101 ? -0.892 -2.261 22.589 1.00 95.25 101 TYR A C 1
ATOM 838 O O . TYR A 1 101 ? -2.047 -2.666 22.674 1.00 95.25 101 TYR A O 1
ATOM 846 N N . ILE A 1 102 ? -0.171 -2.368 21.464 1.00 94.44 102 ILE A N 1
ATOM 847 C CA . ILE A 1 102 ? -0.653 -3.044 20.251 1.00 94.44 102 ILE A CA 1
ATOM 848 C C . ILE A 1 102 ? -0.888 -4.529 20.523 1.00 94.44 102 ILE A C 1
ATOM 850 O O . ILE A 1 102 ? -1.966 -5.016 20.203 1.00 94.44 102 ILE A O 1
ATOM 854 N N . ALA A 1 103 ? 0.082 -5.218 21.128 1.00 92.19 103 ALA A N 1
ATOM 855 C CA . ALA A 1 103 ? 0.010 -6.653 21.405 1.00 92.19 103 ALA A CA 1
ATOM 856 C C . ALA A 1 103 ? -1.139 -7.039 22.358 1.00 92.19 103 ALA A C 1
ATOM 858 O O . ALA A 1 103 ? -1.655 -8.148 22.272 1.00 92.19 103 ALA A O 1
ATOM 859 N N . GLU A 1 104 ? -1.567 -6.127 23.233 1.00 95.00 104 GLU A N 1
ATOM 860 C CA . GLU A 1 104 ? -2.717 -6.315 24.128 1.00 95.00 104 GLU A CA 1
ATOM 861 C C . GLU A 1 104 ? -4.078 -6.187 23.419 1.00 95.00 104 GLU A C 1
ATOM 863 O O . GLU A 1 104 ? -5.108 -6.543 23.993 1.00 95.00 104 GLU A O 1
ATOM 868 N N . GLN A 1 105 ? -4.134 -5.654 22.192 1.00 94.62 105 GLN A N 1
ATOM 869 C CA . GLN A 1 105 ? -5.397 -5.503 21.468 1.00 94.62 105 GLN A CA 1
ATOM 870 C C . GLN A 1 105 ? -5.670 -6.711 20.568 1.00 94.62 105 GLN A C 1
ATOM 872 O O . GLN A 1 105 ? -4.903 -7.006 19.660 1.00 94.62 105 GLN A O 1
ATOM 877 N N . GLU A 1 106 ? -6.847 -7.319 20.716 1.00 92.00 106 GLU A N 1
ATOM 878 C CA . GLU A 1 106 ? -7.249 -8.511 19.946 1.00 92.00 106 GLU A CA 1
ATOM 879 C C . GLU A 1 106 ? -7.156 -8.358 18.419 1.00 92.00 106 GLU A C 1
ATOM 881 O O . GLU A 1 106 ? -6.885 -9.329 17.724 1.00 92.00 106 GLU A O 1
ATOM 886 N N . ASN A 1 107 ? -7.420 -7.157 17.891 1.00 95.00 107 ASN A N 1
ATOM 887 C CA . ASN A 1 107 ? -7.494 -6.905 16.451 1.00 95.00 107 ASN A CA 1
ATOM 888 C C . ASN A 1 107 ? -6.289 -6.125 15.900 1.00 95.00 107 ASN A C 1
ATOM 890 O O . ASN A 1 107 ? -6.335 -5.663 14.756 1.00 95.00 107 ASN A O 1
ATOM 894 N N . LEU A 1 108 ? -5.233 -5.923 16.700 1.00 95.00 108 LEU A N 1
ATOM 895 C CA . LEU A 1 108 ? -3.991 -5.283 16.263 1.00 95.00 108 LEU A CA 1
ATOM 896 C C . LEU A 1 108 ? -2.838 -6.286 16.375 1.00 95.00 108 LEU A C 1
ATOM 898 O O . LEU A 1 108 ? -2.459 -6.707 17.459 1.00 95.00 108 LEU A O 1
ATOM 902 N N . ILE A 1 109 ? -2.258 -6.651 15.238 1.00 93.12 109 ILE A N 1
ATOM 903 C CA . ILE A 1 109 ? -1.217 -7.665 15.137 1.00 93.12 109 ILE A CA 1
ATOM 904 C C . ILE A 1 109 ? 0.112 -6.954 14.865 1.00 93.12 109 ILE A C 1
ATOM 906 O O . ILE A 1 109 ? 0.281 -6.375 13.784 1.00 93.12 109 ILE A O 1
ATOM 910 N N . PRO A 1 110 ? 1.062 -6.957 15.815 1.00 92.75 110 PRO A N 1
ATOM 911 C CA . PRO A 1 110 ? 2.371 -6.371 15.585 1.00 92.75 110 PRO A CA 1
ATOM 912 C C . PRO A 1 110 ? 3.151 -7.218 14.577 1.00 92.75 110 PRO A C 1
ATOM 914 O O . PRO A 1 110 ? 3.202 -8.443 14.668 1.00 92.75 110 PRO A O 1
ATOM 917 N N . VAL A 1 111 ? 3.788 -6.554 13.618 1.00 90.81 111 VAL A N 1
ATOM 918 C CA . VAL A 1 111 ? 4.653 -7.184 12.624 1.00 90.81 111 VAL A CA 1
ATOM 919 C C . VAL A 1 111 ? 6.012 -6.507 12.665 1.00 90.81 111 VAL A C 1
ATOM 921 O O . VAL A 1 111 ? 6.125 -5.289 12.497 1.00 90.81 111 VAL A O 1
ATOM 924 N N . SER A 1 112 ? 7.043 -7.319 12.867 1.00 88.25 112 SER A N 1
ATOM 925 C CA . SER A 1 112 ? 8.433 -6.872 12.895 1.00 88.25 112 SER A CA 1
ATOM 926 C C . SER A 1 112 ? 9.182 -7.377 11.668 1.00 88.25 112 SER A C 1
ATOM 928 O O . SER A 1 112 ? 8.971 -8.505 11.206 1.00 88.25 112 SER A O 1
ATOM 930 N N . GLY A 1 113 ? 10.098 -6.556 11.169 1.00 86.81 113 GLY A N 1
ATOM 931 C CA . GLY A 1 113 ? 10.960 -6.859 10.041 1.00 86.81 113 GLY A CA 1
ATOM 932 C C . GLY A 1 113 ? 10.330 -6.517 8.692 1.00 86.81 113 GLY A C 1
ATOM 933 O O . GLY A 1 113 ? 9.275 -7.026 8.303 1.00 86.81 113 GLY A O 1
ATOM 934 N N . LEU A 1 114 ? 11.068 -5.729 7.908 1.00 83.44 114 LEU A N 1
ATOM 935 C CA . LEU A 1 114 ? 10.677 -5.300 6.565 1.00 83.44 114 LEU A CA 1
ATOM 936 C C . LEU A 1 114 ? 10.294 -6.481 5.653 1.00 83.44 114 LEU A C 1
ATOM 938 O O . LEU A 1 114 ? 9.270 -6.437 4.975 1.00 83.44 114 LEU A O 1
ATOM 942 N N . LYS A 1 115 ? 11.066 -7.577 5.683 1.00 84.94 115 LYS A N 1
ATOM 943 C CA . LYS A 1 115 ? 10.792 -8.794 4.894 1.00 84.94 115 LYS A CA 1
ATOM 944 C C . LYS A 1 115 ? 9.391 -9.357 5.181 1.00 84.94 115 LYS A C 1
ATOM 946 O O . LYS A 1 115 ? 8.674 -9.710 4.248 1.00 84.94 115 LYS A O 1
ATOM 951 N N . ASN A 1 116 ? 8.990 -9.400 6.452 1.00 84.50 116 ASN A N 1
ATOM 952 C CA . ASN A 1 116 ? 7.692 -9.929 6.876 1.00 84.50 116 ASN A CA 1
ATOM 953 C C . ASN A 1 116 ? 6.540 -9.006 6.466 1.00 84.50 116 ASN A C 1
ATOM 955 O O . ASN A 1 116 ? 5.511 -9.485 5.995 1.00 84.50 116 ASN A O 1
ATOM 959 N N . MET A 1 117 ? 6.738 -7.688 6.551 1.00 87.31 117 MET A N 1
ATOM 960 C CA . MET A 1 117 ? 5.766 -6.704 6.064 1.00 87.31 117 MET A CA 1
ATOM 961 C C . MET A 1 117 ? 5.454 -6.891 4.580 1.00 87.31 117 MET A C 1
ATOM 963 O O . MET A 1 117 ? 4.289 -6.942 4.196 1.00 87.31 117 MET A O 1
ATOM 967 N N . HIS A 1 118 ? 6.483 -7.036 3.744 1.00 88.62 118 HIS A N 1
ATOM 968 C CA . HIS A 1 118 ? 6.278 -7.231 2.309 1.00 88.62 118 HIS A CA 1
ATOM 969 C C . HIS A 1 118 ? 5.627 -8.585 1.994 1.00 88.62 118 HIS A C 1
ATOM 971 O O . HIS A 1 118 ? 4.761 -8.647 1.130 1.00 88.62 118 HIS A O 1
ATOM 977 N N . ARG A 1 119 ? 5.944 -9.654 2.735 1.00 87.31 119 ARG A N 1
ATOM 978 C CA . ARG A 1 119 ? 5.289 -10.972 2.586 1.00 87.31 119 ARG A CA 1
ATOM 979 C C . ARG A 1 119 ? 3.794 -10.938 2.851 1.00 87.31 119 ARG A C 1
ATOM 981 O O . ARG A 1 119 ? 3.022 -11.552 2.121 1.00 87.31 119 ARG A O 1
ATOM 988 N N . LEU A 1 120 ? 3.385 -10.200 3.879 1.00 89.31 120 LEU A N 1
ATOM 989 C CA . LEU A 1 120 ? 1.989 -10.102 4.295 1.00 89.31 120 LEU A CA 1
ATOM 990 C C . LEU A 1 120 ? 1.061 -9.540 3.223 1.00 89.31 120 LEU A C 1
ATOM 992 O O . LEU A 1 120 ? -0.137 -9.815 3.261 1.00 89.31 120 LEU A O 1
ATOM 996 N N . ILE A 1 121 ? 1.598 -8.793 2.255 1.00 92.00 121 ILE A N 1
ATOM 997 C CA . ILE A 1 121 ? 0.827 -8.204 1.157 1.00 92.00 121 ILE A CA 1
ATOM 998 C C . ILE A 1 121 ? -0.016 -9.267 0.442 1.00 92.00 121 ILE A C 1
ATOM 1000 O O . ILE A 1 121 ? -1.173 -9.005 0.119 1.00 92.00 121 ILE A O 1
ATOM 1004 N N . GLU A 1 122 ? 0.513 -10.476 0.245 1.00 89.00 122 GLU A N 1
ATOM 1005 C CA . GLU A 1 122 ? -0.201 -11.576 -0.412 1.00 89.00 122 GLU A CA 1
ATOM 1006 C C . GLU A 1 122 ? -1.403 -12.092 0.403 1.00 89.00 122 GLU A C 1
ATOM 1008 O O . GLU A 1 122 ? -2.398 -12.530 -0.178 1.00 89.00 122 GLU A O 1
ATOM 1013 N N . TYR A 1 123 ? -1.370 -11.962 1.730 1.00 89.62 123 TYR A N 1
ATOM 1014 C CA . TYR A 1 123 ? -2.331 -12.584 2.650 1.00 89.62 123 TYR A CA 1
ATOM 1015 C C . TYR A 1 123 ? -3.391 -11.630 3.200 1.00 89.62 123 TYR A C 1
ATOM 1017 O O . TYR A 1 123 ? -4.401 -12.084 3.738 1.00 89.62 123 TYR A O 1
ATOM 1025 N N . VAL A 1 124 ? -3.184 -10.320 3.069 1.00 93.50 124 VAL A N 1
ATOM 1026 C CA . VAL A 1 124 ? -4.172 -9.314 3.478 1.00 93.50 124 VAL A CA 1
ATOM 1027 C C . VAL A 1 124 ? -5.200 -9.038 2.382 1.00 93.50 124 VAL A C 1
ATOM 1029 O O . VAL A 1 124 ? -4.969 -9.304 1.197 1.00 93.50 124 VAL A O 1
ATOM 1032 N N . ASP A 1 125 ? -6.341 -8.474 2.768 1.00 96.06 125 ASP A N 1
ATOM 1033 C CA . ASP A 1 125 ? -7.396 -8.078 1.834 1.00 96.06 125 ASP A CA 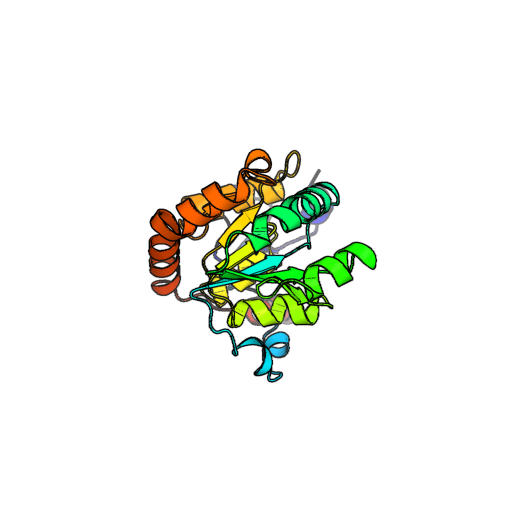1
ATOM 1034 C C . ASP A 1 125 ? -7.106 -6.726 1.190 1.00 96.06 125 ASP A C 1
ATOM 1036 O O . ASP A 1 125 ? -7.419 -6.514 0.017 1.00 96.06 125 ASP A O 1
ATOM 1040 N N . PHE A 1 126 ? -6.509 -5.809 1.953 1.00 97.75 126 PHE A N 1
ATOM 1041 C CA . PHE A 1 126 ? -6.141 -4.481 1.485 1.00 97.75 126 PHE A CA 1
ATOM 1042 C C . PHE A 1 126 ? -5.014 -3.869 2.324 1.00 97.75 126 PHE A C 1
ATOM 1044 O O . PHE A 1 126 ? -4.630 -4.387 3.376 1.00 97.75 126 PHE A O 1
ATOM 1051 N N . LEU A 1 127 ? -4.475 -2.749 1.841 1.00 96.75 127 LEU A N 1
ATOM 1052 C CA . LEU A 1 127 ? -3.343 -2.066 2.462 1.00 96.75 127 LEU A CA 1
ATOM 1053 C C . LEU A 1 127 ? -3.623 -0.589 2.727 1.00 96.75 127 LEU A C 1
ATOM 1055 O O . LEU A 1 127 ? -4.328 0.073 1.966 1.00 96.75 127 LEU A O 1
ATOM 1059 N N . VAL A 1 128 ? -2.965 -0.058 3.753 1.00 96.75 128 VAL A N 1
ATOM 1060 C CA . VAL A 1 128 ? -2.736 1.372 3.971 1.00 96.75 128 VAL A CA 1
ATOM 1061 C C . VAL A 1 128 ? -1.228 1.594 3.955 1.00 96.75 128 VAL A C 1
ATOM 1063 O O . VAL A 1 128 ? -0.521 1.120 4.842 1.00 96.75 128 VAL A O 1
ATOM 1066 N N . ALA A 1 129 ? -0.715 2.279 2.937 1.00 94.62 129 ALA A N 1
ATOM 1067 C CA . ALA A 1 129 ? 0.729 2.365 2.721 1.00 94.62 129 ALA A CA 1
ATOM 1068 C C . ALA A 1 129 ? 1.137 3.625 1.956 1.00 94.62 129 ALA A C 1
ATOM 1070 O O . ALA A 1 129 ? 0.326 4.256 1.276 1.00 94.62 129 ALA A O 1
ATOM 1071 N N . ARG A 1 130 ? 2.423 3.977 2.012 1.00 92.88 130 ARG A N 1
ATOM 1072 C CA . ARG A 1 130 ? 2.996 5.000 1.130 1.00 92.88 130 ARG A CA 1
ATOM 1073 C C . ARG A 1 130 ? 3.100 4.471 -0.306 1.00 92.88 130 ARG A C 1
ATOM 1075 O O . ARG A 1 130 ? 3.585 3.363 -0.533 1.00 92.88 130 ARG A O 1
ATOM 1082 N N . GLY A 1 131 ? 2.703 5.293 -1.279 1.00 90.75 131 GLY A N 1
ATOM 1083 C CA . GLY A 1 131 ? 2.709 4.965 -2.714 1.00 90.75 131 GLY A CA 1
ATOM 1084 C C . GLY A 1 131 ? 4.082 5.029 -3.399 1.00 90.75 131 GLY A C 1
ATOM 1085 O O . GLY A 1 131 ? 4.195 5.605 -4.480 1.00 90.75 131 GLY A O 1
ATOM 1086 N N . GLY A 1 132 ? 5.126 4.483 -2.772 1.00 90.44 132 GLY A N 1
ATOM 1087 C CA . GLY A 1 132 ? 6.440 4.311 -3.405 1.00 90.44 132 GLY A CA 1
ATOM 1088 C C . GLY A 1 132 ? 6.446 3.159 -4.418 1.00 90.44 132 GLY A C 1
ATOM 1089 O O . GLY A 1 132 ? 5.613 2.257 -4.337 1.00 90.44 132 GLY A O 1
ATOM 1090 N N . PHE A 1 133 ? 7.394 3.159 -5.360 1.00 88.62 133 PHE A N 1
ATOM 1091 C CA . PHE A 1 133 ? 7.421 2.205 -6.482 1.00 88.62 133 PHE A CA 1
ATOM 1092 C C . PHE A 1 133 ? 7.403 0.721 -6.080 1.00 88.62 133 PHE A C 1
ATOM 1094 O O . PHE A 1 133 ? 6.724 -0.065 -6.745 1.00 88.62 133 PHE A O 1
ATOM 1101 N N . ASN A 1 134 ? 8.094 0.339 -5.000 1.00 88.44 134 ASN A N 1
ATOM 1102 C CA . ASN A 1 134 ? 8.091 -1.046 -4.509 1.00 88.44 134 ASN A CA 1
ATOM 1103 C C . ASN A 1 134 ? 6.682 -1.467 -4.075 1.00 88.44 134 ASN A C 1
ATOM 1105 O O . ASN A 1 134 ? 6.136 -2.420 -4.627 1.00 88.44 134 ASN A O 1
ATOM 1109 N N . THR A 1 135 ? 6.054 -0.678 -3.195 1.00 92.06 135 THR A N 1
ATOM 1110 C CA . THR A 1 135 ? 4.673 -0.900 -2.748 1.00 92.06 135 THR A CA 1
ATOM 1111 C C . THR A 1 135 ? 3.711 -0.966 -3.932 1.00 92.06 135 THR A C 1
ATOM 1113 O O . THR A 1 135 ? 2.884 -1.869 -4.008 1.00 92.06 135 THR A O 1
ATOM 1116 N N . LEU A 1 136 ? 3.817 -0.029 -4.886 1.00 94.00 136 LEU A N 1
ATOM 1117 C CA . LEU A 1 136 ? 2.949 -0.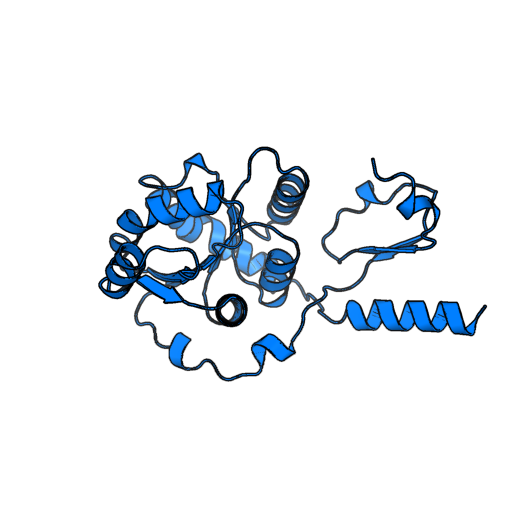013 -6.068 1.00 94.00 136 LEU A CA 1
ATOM 1118 C C . LEU A 1 136 ? 3.101 -1.284 -6.903 1.00 94.00 136 LEU A C 1
ATOM 1120 O O . LEU A 1 136 ? 2.115 -1.859 -7.354 1.00 94.00 136 LEU A O 1
ATOM 1124 N N . THR A 1 137 ? 4.335 -1.732 -7.101 1.00 93.19 137 THR A N 1
ATOM 1125 C CA . THR A 1 137 ? 4.621 -2.952 -7.854 1.00 93.19 137 THR A CA 1
ATOM 1126 C C . THR A 1 137 ? 4.000 -4.173 -7.182 1.00 93.19 137 THR A C 1
ATOM 1128 O O . THR A 1 137 ? 3.369 -4.991 -7.851 1.00 93.19 137 THR A O 1
ATOM 1131 N N . GLU A 1 138 ? 4.119 -4.270 -5.862 1.00 93.31 138 GLU A N 1
ATOM 1132 C CA . GLU A 1 138 ? 3.568 -5.370 -5.074 1.00 93.31 138 GLU A CA 1
ATOM 1133 C C . GLU A 1 138 ? 2.040 -5.391 -5.128 1.00 93.31 138 GLU A C 1
ATOM 1135 O O . GLU A 1 138 ? 1.463 -6.414 -5.493 1.00 93.31 138 GLU A O 1
ATOM 1140 N N . ILE A 1 139 ? 1.364 -4.266 -4.873 1.00 94.81 139 ILE A N 1
ATOM 1141 C CA . ILE A 1 139 ? -0.109 -4.235 -4.906 1.00 94.81 139 ILE A CA 1
ATOM 1142 C C . ILE A 1 139 ? -0.671 -4.511 -6.305 1.00 94.81 139 ILE A C 1
ATOM 1144 O O . ILE A 1 139 ? -1.741 -5.107 -6.421 1.00 94.81 139 ILE A O 1
ATOM 1148 N N . LEU A 1 140 ? 0.046 -4.129 -7.369 1.00 95.31 140 LEU A N 1
ATOM 1149 C CA . LEU A 1 140 ? -0.344 -4.446 -8.743 1.00 95.31 140 LEU A CA 1
ATOM 1150 C C . LEU A 1 140 ? -0.200 -5.944 -9.030 1.00 95.31 140 LEU A C 1
ATOM 1152 O O . LEU A 1 140 ? -1.127 -6.552 -9.561 1.00 95.31 140 LEU A O 1
ATOM 1156 N N . ILE A 1 141 ? 0.926 -6.556 -8.655 1.00 93.62 141 ILE A N 1
ATOM 1157 C CA . ILE A 1 141 ? 1.174 -7.987 -8.897 1.00 93.62 141 ILE A CA 1
ATOM 1158 C C . ILE A 1 141 ? 0.223 -8.861 -8.079 1.00 93.62 141 ILE A C 1
ATOM 1160 O O . ILE A 1 141 ? -0.383 -9.775 -8.631 1.00 93.62 141 ILE A O 1
ATOM 1164 N N . PHE A 1 142 ? 0.049 -8.557 -6.793 1.00 93.75 142 PHE A N 1
ATOM 1165 C CA . PHE A 1 142 ? -0.844 -9.303 -5.903 1.00 93.75 142 PHE A CA 1
ATOM 1166 C C . PHE A 1 142 ? -2.312 -8.886 -6.023 1.00 93.75 142 PHE A C 1
ATOM 1168 O O . PHE A 1 142 ? -3.165 -9.440 -5.328 1.00 93.75 142 PHE A O 1
ATOM 1175 N N . LYS A 1 143 ? -2.620 -7.916 -6.896 1.00 95.75 143 LYS A N 1
ATOM 1176 C CA . LYS A 1 143 ? -3.975 -7.410 -7.152 1.00 95.75 143 LYS A CA 1
ATOM 1177 C C . LYS A 1 143 ? -4.686 -6.970 -5.868 1.00 95.75 143 LYS A C 1
ATOM 1179 O O . LYS A 1 143 ? -5.870 -7.240 -5.664 1.00 95.75 143 LYS A O 1
ATOM 1184 N N . LYS A 1 144 ? -3.951 -6.286 -4.991 1.00 96.38 144 LYS A N 1
ATOM 1185 C CA . LYS A 1 144 ? -4.432 -5.862 -3.675 1.00 96.38 144 LYS A CA 1
ATOM 1186 C C . LYS A 1 144 ? -4.972 -4.435 -3.726 1.00 96.38 144 LYS A C 1
ATOM 1188 O O . LYS A 1 144 ? -4.222 -3.515 -4.053 1.00 96.38 144 LYS A O 1
ATOM 1193 N N . PRO A 1 145 ? -6.253 -4.214 -3.384 1.00 98.06 145 PRO A N 1
ATOM 1194 C CA . PRO A 1 145 ? -6.767 -2.873 -3.155 1.00 98.06 145 PRO A CA 1
ATOM 1195 C C . PRO A 1 145 ? -5.941 -2.135 -2.098 1.00 98.06 145 PRO A C 1
ATOM 1197 O O . PRO A 1 145 ? -5.536 -2.716 -1.091 1.00 98.06 145 PRO A O 1
ATOM 1200 N N . ALA A 1 146 ? -5.713 -0.840 -2.306 1.00 98.00 146 ALA A N 1
ATOM 1201 C CA . ALA A 1 146 ? -4.899 -0.045 -1.396 1.00 98.00 146 ALA A CA 1
ATOM 1202 C C . ALA A 1 146 ? -5.454 1.368 -1.193 1.00 98.00 146 ALA A C 1
ATOM 1204 O O . ALA A 1 146 ? -5.974 1.995 -2.121 1.00 98.00 146 ALA A O 1
ATOM 1205 N N . LEU A 1 147 ? -5.273 1.867 0.028 1.00 97.44 147 LEU A N 1
ATOM 1206 C CA . LEU A 1 147 ? -5.368 3.265 0.419 1.00 97.44 147 LEU A CA 1
ATOM 1207 C C . LEU A 1 147 ? -3.959 3.849 0.503 1.00 97.44 147 LEU A C 1
ATOM 1209 O O . LEU A 1 147 ? -3.228 3.618 1.468 1.00 97.44 147 LEU A O 1
ATOM 1213 N N . LEU A 1 148 ? -3.577 4.614 -0.514 1.00 96.31 148 LEU A N 1
ATOM 1214 C CA . LEU A 1 148 ? -2.245 5.195 -0.596 1.00 96.31 148 LEU A CA 1
ATOM 1215 C C . LEU A 1 148 ? -2.181 6.532 0.139 1.00 96.31 148 LEU A C 1
ATOM 1217 O O . LEU A 1 148 ? -2.982 7.432 -0.117 1.00 96.31 148 LEU A O 1
ATOM 1221 N N . ILE A 1 149 ? -1.223 6.647 1.054 1.00 94.50 149 ILE A N 1
ATOM 1222 C CA . ILE A 1 149 ? -1.024 7.819 1.906 1.00 94.50 149 ILE A CA 1
ATOM 1223 C C . ILE A 1 149 ? -0.442 8.960 1.073 1.00 94.50 149 ILE A C 1
ATOM 1225 O O . ILE A 1 149 ? 0.629 8.821 0.480 1.00 94.50 149 ILE A O 1
ATOM 1229 N N . ASP A 1 150 ? -1.153 10.083 1.054 1.00 90.31 150 ASP A N 1
ATOM 1230 C CA . ASP A 1 150 ? -0.668 11.334 0.481 1.00 90.31 150 ASP A CA 1
ATOM 1231 C C . ASP A 1 150 ? 0.435 11.937 1.358 1.00 90.31 150 ASP A C 1
ATOM 1233 O O . ASP A 1 150 ? 0.351 11.938 2.588 1.00 90.31 150 ASP A O 1
ATOM 1237 N N . GLU A 1 151 ? 1.469 12.470 0.718 1.00 85.94 151 GLU A N 1
ATOM 1238 C CA . GLU A 1 151 ? 2.633 13.045 1.377 1.00 85.94 151 GLU A CA 1
ATOM 1239 C C . GLU A 1 151 ? 2.892 14.441 0.819 1.00 85.94 151 GLU A C 1
ATOM 1241 O O . GLU A 1 151 ? 3.220 14.626 -0.357 1.00 85.94 151 GLU A O 1
ATOM 1246 N N . LYS A 1 152 ? 2.741 15.448 1.686 1.00 82.25 152 LYS A N 1
ATOM 1247 C CA . LYS A 1 152 ? 3.032 16.834 1.319 1.00 82.25 152 LYS A CA 1
ATOM 1248 C C . LYS A 1 152 ? 4.499 16.967 0.917 1.00 82.25 152 LYS A C 1
ATOM 1250 O O . LYS A 1 152 ? 5.371 16.374 1.541 1.00 82.25 152 LYS A O 1
ATOM 1255 N N . ASN A 1 153 ? 4.754 17.793 -0.093 1.00 83.88 153 ASN A N 1
ATOM 1256 C CA . ASN A 1 153 ? 6.096 18.131 -0.579 1.00 83.88 153 ASN A CA 1
ATOM 1257 C C . ASN A 1 153 ? 6.893 16.955 -1.167 1.00 83.88 153 ASN A C 1
ATOM 1259 O O . ASN A 1 153 ? 8.098 17.077 -1.361 1.00 83.88 153 ASN A O 1
ATOM 1263 N N . ASN A 1 154 ? 6.232 15.847 -1.514 1.00 86.69 154 ASN A N 1
ATOM 1264 C CA . ASN A 1 154 ? 6.858 14.749 -2.239 1.00 86.69 154 ASN A CA 1
ATOM 1265 C C . ASN A 1 154 ? 6.257 14.625 -3.655 1.00 86.69 154 ASN A C 1
ATOM 1267 O O . ASN A 1 154 ? 5.225 13.968 -3.832 1.00 86.69 154 ASN A O 1
ATOM 1271 N N . PRO A 1 155 ? 6.847 15.283 -4.676 1.00 87.56 155 PRO A N 1
ATOM 1272 C CA . PRO A 1 155 ? 6.281 15.307 -6.024 1.00 87.56 155 PRO A CA 1
ATOM 1273 C C . PRO A 1 155 ? 6.227 13.917 -6.666 1.00 87.56 155 PRO A C 1
ATOM 1275 O O . PRO A 1 155 ? 5.272 13.636 -7.386 1.00 87.56 155 PRO A O 1
ATOM 1278 N N . GLU A 1 156 ? 7.189 13.037 -6.375 1.00 86.81 156 GLU A N 1
ATOM 1279 C CA . GLU A 1 156 ? 7.191 11.651 -6.856 1.00 86.81 156 GLU A CA 1
ATOM 1280 C C . GLU A 1 156 ? 5.969 10.893 -6.329 1.00 86.81 156 GLU A C 1
ATOM 1282 O O . GLU A 1 156 ? 5.163 10.383 -7.109 1.00 86.81 156 GLU A O 1
ATOM 1287 N N . ILE A 1 157 ? 5.778 10.892 -5.005 1.00 90.75 157 ILE A N 1
ATOM 1288 C CA . ILE A 1 157 ? 4.635 10.228 -4.368 1.00 90.75 157 ILE A CA 1
ATOM 1289 C C . ILE A 1 157 ? 3.325 10.826 -4.883 1.00 90.75 157 ILE A C 1
ATOM 1291 O O . ILE A 1 157 ? 2.414 10.086 -5.248 1.00 90.75 157 ILE A O 1
ATOM 1295 N N . ARG A 1 158 ? 3.232 12.152 -5.018 1.00 91.00 158 ARG A N 1
ATOM 1296 C CA . ARG A 1 158 ? 2.042 12.803 -5.578 1.00 91.00 158 ARG A CA 1
ATOM 1297 C C . ARG A 1 158 ? 1.725 12.311 -6.994 1.00 91.00 158 ARG A C 1
ATOM 1299 O O . ARG A 1 158 ? 0.567 12.001 -7.275 1.00 91.00 158 ARG A O 1
ATOM 1306 N N . GLN A 1 159 ? 2.714 12.234 -7.885 1.00 89.62 159 GLN A N 1
ATOM 1307 C CA . GLN A 1 159 ? 2.498 11.751 -9.255 1.00 89.62 159 GLN A CA 1
ATOM 1308 C C . GLN A 1 159 ? 2.090 10.276 -9.280 1.00 89.62 159 GLN A C 1
ATOM 1310 O O . GLN A 1 159 ? 1.140 9.919 -9.980 1.00 89.62 159 GLN A O 1
ATOM 1315 N N . ASN A 1 160 ? 2.735 9.450 -8.459 1.00 91.69 160 ASN A N 1
ATOM 1316 C CA . ASN A 1 160 ? 2.399 8.042 -8.275 1.00 91.69 160 ASN A CA 1
ATOM 1317 C C . ASN A 1 160 ? 0.937 7.856 -7.835 1.00 91.69 160 ASN A C 1
ATOM 1319 O O . ASN A 1 160 ? 0.190 7.094 -8.451 1.00 91.69 160 ASN A O 1
ATOM 1323 N N . LEU A 1 161 ? 0.491 8.597 -6.818 1.00 93.31 161 LEU A N 1
ATOM 1324 C CA . LEU A 1 161 ? -0.888 8.553 -6.323 1.00 93.31 161 LEU A CA 1
ATOM 1325 C C . LEU A 1 161 ? -1.894 9.004 -7.383 1.00 93.31 161 LEU A C 1
ATOM 1327 O O . LEU A 1 161 ? -2.894 8.323 -7.609 1.00 93.31 161 LEU A O 1
ATOM 1331 N N . LEU A 1 162 ? -1.631 10.127 -8.061 1.00 91.69 162 LEU A N 1
ATOM 1332 C CA . LEU A 1 162 ? -2.493 10.621 -9.137 1.00 91.69 162 LEU A CA 1
ATOM 1333 C C . LEU A 1 162 ? -2.621 9.590 -10.256 1.00 91.69 162 LEU A C 1
ATOM 1335 O O . LEU A 1 162 ? -3.706 9.369 -10.787 1.00 91.69 162 LEU A O 1
ATOM 1339 N N . GLN A 1 163 ? -1.520 8.950 -10.626 1.00 92.00 163 GLN A N 1
ATOM 1340 C CA . GLN A 1 163 ? -1.504 7.908 -11.637 1.00 92.00 163 GLN A CA 1
ATOM 1341 C C . GLN A 1 163 ? -2.336 6.692 -11.228 1.00 92.00 163 GLN A C 1
ATOM 1343 O O . GLN A 1 163 ? -3.220 6.283 -11.982 1.00 92.00 163 GLN A O 1
ATOM 1348 N N . MET A 1 164 ? -2.094 6.146 -10.039 1.00 94.56 164 MET A N 1
ATOM 1349 C CA . MET A 1 164 ? -2.804 4.967 -9.544 1.00 94.56 164 MET A CA 1
ATOM 1350 C C . MET A 1 164 ? -4.302 5.231 -9.362 1.00 94.56 164 MET A C 1
ATOM 1352 O O . MET A 1 164 ? -5.124 4.389 -9.727 1.00 94.56 164 MET A O 1
ATOM 1356 N N . ASN A 1 165 ? -4.664 6.425 -8.890 1.00 94.19 165 ASN A N 1
ATOM 1357 C CA . ASN A 1 165 ? -6.053 6.850 -8.756 1.00 94.19 165 ASN A CA 1
ATOM 1358 C C . ASN A 1 165 ? -6.741 7.021 -10.121 1.00 94.19 165 ASN A C 1
ATOM 1360 O O . ASN A 1 165 ? -7.843 6.518 -10.313 1.00 94.19 165 ASN A O 1
ATOM 1364 N N . ASN A 1 166 ? -6.078 7.652 -11.099 1.00 93.00 166 ASN A N 1
ATOM 1365 C CA . ASN A 1 166 ? -6.618 7.812 -12.457 1.00 93.00 166 ASN A CA 1
ATOM 1366 C C . ASN A 1 166 ? -6.856 6.466 -13.156 1.00 93.00 166 ASN A C 1
ATOM 1368 O O . ASN A 1 166 ? -7.838 6.300 -13.873 1.00 93.00 166 ASN A O 1
ATOM 1372 N N . LEU A 1 167 ? -5.971 5.491 -12.935 1.00 93.12 167 LEU A N 1
ATOM 1373 C CA . LEU A 1 167 ? -6.143 4.128 -13.445 1.00 93.12 167 LEU A CA 1
ATOM 1374 C C . LEU A 1 167 ? -7.217 3.344 -12.665 1.00 93.12 167 LEU A C 1
ATOM 1376 O O . LEU A 1 167 ? -7.697 2.311 -13.131 1.00 93.12 167 LEU A O 1
ATOM 1380 N N . GLY A 1 168 ? -7.633 3.838 -11.495 1.00 95.81 168 GLY A N 1
ATOM 1381 C CA . GLY A 1 168 ? -8.568 3.170 -10.594 1.00 95.81 168 GLY A CA 1
ATOM 1382 C C . GLY A 1 168 ? -7.972 1.949 -9.892 1.00 95.81 168 GLY A C 1
ATOM 1383 O O . GLY A 1 168 ? -8.710 1.024 -9.568 1.00 95.81 168 GLY A O 1
ATOM 1384 N N . TYR A 1 169 ? -6.653 1.925 -9.692 1.00 96.31 169 TYR A N 1
ATOM 1385 C CA . TYR A 1 169 ? -5.926 0.829 -9.040 1.00 96.31 169 TYR A CA 1
ATOM 1386 C C . TYR A 1 169 ? -5.707 1.050 -7.539 1.00 96.31 169 TYR A C 1
ATOM 1388 O O . TYR A 1 169 ? -5.277 0.138 -6.839 1.00 96.31 169 TYR A O 1
ATOM 1396 N N . SER A 1 170 ? -6.010 2.240 -7.025 1.00 97.44 170 SER A N 1
ATOM 1397 C CA . SER A 1 170 ? -5.954 2.550 -5.596 1.00 97.44 170 SER A CA 1
ATOM 1398 C C . SER A 1 170 ? -6.872 3.716 -5.254 1.00 97.44 170 SER A C 1
ATOM 1400 O O . SER A 1 170 ? -7.185 4.530 -6.122 1.00 97.44 170 SER A O 1
ATOM 1402 N N . ALA A 1 171 ? -7.200 3.856 -3.974 1.00 97.88 171 ALA A N 1
ATOM 1403 C CA . ALA A 1 171 ? -7.792 5.063 -3.414 1.00 97.88 171 ALA A CA 1
ATOM 1404 C C . ALA A 1 171 ? -6.730 5.902 -2.683 1.00 97.88 171 ALA A C 1
ATOM 1406 O O . ALA A 1 171 ? -5.670 5.398 -2.306 1.00 97.88 171 ALA A O 1
ATOM 1407 N N . ILE A 1 172 ? -7.016 7.186 -2.458 1.00 96.38 172 ILE A N 1
ATOM 1408 C CA . ILE A 1 172 ? -6.102 8.110 -1.769 1.00 96.38 172 ILE A CA 1
ATOM 1409 C C . ILE A 1 172 ? -6.537 8.315 -0.309 1.00 96.38 172 ILE A C 1
ATOM 1411 O O . ILE A 1 172 ? -7.709 8.579 -0.014 1.00 96.38 172 ILE A O 1
ATOM 1415 N N . MET A 1 173 ? -5.573 8.235 0.609 1.00 95.44 173 MET A N 1
ATOM 1416 C CA . MET A 1 173 ? -5.684 8.584 2.025 1.00 95.44 173 MET A CA 1
ATOM 1417 C C . MET A 1 173 ? -4.990 9.929 2.261 1.00 95.44 173 MET A C 1
ATOM 1419 O O . MET A 1 173 ? -3.764 10.013 2.298 1.00 95.44 173 MET A O 1
ATOM 1423 N N . LYS A 1 174 ? -5.771 10.995 2.457 1.00 93.94 174 LYS A N 1
ATOM 1424 C CA . LYS A 1 174 ? -5.220 12.304 2.834 1.00 93.94 174 LYS A CA 1
ATOM 1425 C C . LYS A 1 174 ? -4.664 12.246 4.260 1.00 93.94 174 LYS A C 1
ATOM 1427 O O . LYS A 1 174 ? -5.260 11.607 5.125 1.00 93.94 174 LYS A O 1
ATOM 1432 N N . GLN A 1 175 ? -3.602 12.997 4.554 1.00 91.94 175 GLN A N 1
ATOM 1433 C CA . GLN A 1 175 ? -3.055 13.096 5.922 1.00 91.94 175 GLN A CA 1
ATOM 1434 C C . GLN A 1 175 ? -4.091 13.574 6.958 1.00 91.94 175 GLN A C 1
ATOM 1436 O O . GLN A 1 175 ? -4.047 13.188 8.124 1.00 91.94 175 GLN A O 1
ATOM 1441 N N . SER A 1 176 ? -5.069 14.381 6.536 1.00 94.12 176 SER A N 1
ATOM 1442 C CA . SER A 1 176 ? -6.169 14.837 7.394 1.00 94.12 176 SER A CA 1
ATOM 1443 C C . SER A 1 176 ? -7.173 13.739 7.760 1.00 94.12 176 SER A C 1
ATOM 1445 O O . SER A 1 176 ? -8.002 13.959 8.639 1.00 94.12 176 SER A O 1
ATOM 1447 N N . SER A 1 177 ? -7.117 12.572 7.114 1.00 96.31 177 SER A N 1
ATOM 1448 C CA . SER A 1 177 ? -7.975 11.420 7.400 1.00 96.31 177 SER A CA 1
ATOM 1449 C C . SER A 1 177 ? -7.434 10.515 8.509 1.00 96.31 177 SER A C 1
ATOM 1451 O O . SER A 1 177 ? -8.104 9.554 8.853 1.00 96.31 177 SER A O 1
ATOM 1453 N N . PHE A 1 178 ? -6.259 10.792 9.076 1.00 95.69 178 PHE A N 1
ATOM 1454 C CA . PHE A 1 178 ? -5.692 10.011 10.182 1.00 95.69 178 PHE A CA 1
ATOM 1455 C C . PHE A 1 178 ? -6.341 10.354 11.535 1.00 95.69 178 PHE A C 1
ATOM 1457 O O . PHE A 1 178 ? -7.206 11.231 11.635 1.00 95.69 178 PHE A O 1
ATOM 1464 N N . LYS A 1 179 ? -5.897 9.676 12.601 1.00 96.12 179 LYS A N 1
ATOM 1465 C CA . LYS A 1 179 ? -6.395 9.832 13.976 1.00 96.12 179 LYS A CA 1
ATOM 1466 C C . LYS A 1 179 ? -7.890 9.487 14.051 1.00 96.12 179 LYS A C 1
ATOM 1468 O O . LYS A 1 179 ? -8.317 8.469 13.514 1.00 96.12 179 LYS A O 1
ATOM 1473 N N . SER A 1 180 ? -8.701 10.344 14.669 1.00 96.62 180 SER A N 1
ATOM 1474 C CA . SER A 1 180 ? -10.138 10.132 14.869 1.00 96.62 180 SER A CA 1
ATOM 1475 C C . SER A 1 180 ? -10.953 10.013 13.579 1.00 96.62 180 SER A C 1
ATOM 1477 O O . SER A 1 180 ? -12.034 9.432 13.603 1.00 96.62 180 SER A O 1
ATOM 1479 N N . LYS A 1 181 ? -10.449 10.516 12.444 1.00 97.81 181 LYS A N 1
ATOM 1480 C CA . LYS A 1 181 ? -11.130 10.436 11.138 1.00 97.81 181 LYS A CA 1
ATOM 1481 C C . LYS A 1 181 ? -10.834 9.142 10.376 1.00 97.81 181 LYS A C 1
ATOM 1483 O O . LYS A 1 181 ? -11.520 8.845 9.395 1.00 97.81 181 LYS A O 1
ATOM 1488 N N . PHE A 1 182 ? -9.862 8.356 10.839 1.00 97.19 182 PHE A N 1
ATOM 1489 C CA . PHE A 1 182 ? -9.415 7.145 10.155 1.00 97.19 182 PHE A CA 1
ATOM 1490 C C . PHE A 1 182 ? -10.509 6.078 10.047 1.00 97.19 182 PHE A C 1
ATOM 1492 O O . PHE A 1 182 ? -10.712 5.578 8.937 1.00 97.19 182 PHE A O 1
ATOM 1499 N N . PRO A 1 183 ? -11.291 5.779 11.109 1.00 97.31 183 PRO A N 1
ATOM 1500 C CA . PRO A 1 183 ? -12.386 4.817 11.007 1.00 97.31 183 PRO A CA 1
ATOM 1501 C C . PRO A 1 183 ? -13.384 5.168 9.899 1.00 97.31 183 PRO A C 1
ATOM 1503 O O . PRO A 1 183 ? -13.748 4.312 9.097 1.00 97.31 183 PRO A O 1
ATOM 1506 N N . ASN A 1 184 ? -13.765 6.444 9.785 1.00 97.62 184 ASN A N 1
ATOM 1507 C CA . ASN A 1 184 ? -14.700 6.899 8.754 1.00 97.62 184 ASN A CA 1
ATOM 1508 C C . ASN A 1 184 ? -14.121 6.724 7.346 1.00 97.62 184 ASN A C 1
ATOM 1510 O O . ASN A 1 184 ? -14.817 6.261 6.441 1.00 97.62 184 ASN A O 1
ATOM 1514 N N . ARG A 1 185 ? -12.834 7.041 7.159 1.00 97.69 185 ARG A N 1
ATOM 1515 C CA . ARG A 1 185 ? -12.163 6.895 5.863 1.00 97.69 185 ARG A CA 1
ATOM 1516 C C . ARG A 1 185 ? -12.029 5.433 5.432 1.00 97.69 185 ARG A C 1
ATOM 1518 O O . ARG A 1 185 ? -12.262 5.146 4.256 1.00 97.69 185 ARG A O 1
ATOM 1525 N N . ILE A 1 186 ? -11.686 4.533 6.356 1.00 97.69 186 ILE A N 1
ATOM 1526 C CA . ILE A 1 186 ? -11.611 3.084 6.105 1.00 97.69 186 ILE A CA 1
ATOM 1527 C C . ILE A 1 186 ? -12.995 2.524 5.786 1.00 97.69 186 ILE A C 1
ATOM 1529 O O . ILE A 1 186 ? -13.162 1.844 4.779 1.00 97.69 186 ILE A O 1
ATOM 1533 N N . ASN A 1 187 ? -14.010 2.871 6.581 1.00 97.31 187 ASN A N 1
ATOM 1534 C CA . ASN A 1 187 ? -15.392 2.456 6.336 1.00 97.31 187 ASN A CA 1
ATOM 1535 C C . ASN A 1 187 ? -15.869 2.862 4.934 1.00 97.31 187 ASN A C 1
ATOM 1537 O O . ASN A 1 187 ? -16.496 2.063 4.238 1.00 97.31 187 ASN A O 1
ATOM 1541 N N . TYR A 1 188 ? -15.561 4.091 4.507 1.00 98.38 188 TYR A N 1
ATOM 1542 C CA . TYR A 1 188 ? -15.881 4.560 3.161 1.00 98.38 188 TYR A CA 1
ATOM 1543 C C . TYR A 1 188 ? -15.165 3.734 2.087 1.00 98.38 188 TYR A C 1
ATOM 1545 O O . TYR A 1 188 ? -15.811 3.257 1.156 1.00 98.38 188 TYR A O 1
ATOM 1553 N N . PHE A 1 189 ? -13.858 3.503 2.249 1.00 98.50 189 PHE A N 1
ATOM 1554 C CA . PHE A 1 189 ? -13.070 2.692 1.319 1.00 98.50 189 PHE A CA 1
ATOM 1555 C C . PHE A 1 189 ? -13.668 1.300 1.132 1.00 98.50 189 PHE A C 1
ATOM 1557 O O . PHE A 1 189 ? -13.948 0.894 0.005 1.00 98.50 189 PHE A O 1
ATOM 1564 N N . LEU A 1 190 ? -13.935 0.602 2.235 1.00 98.06 190 LEU A N 1
ATOM 1565 C CA . LEU A 1 190 ? -14.470 -0.756 2.217 1.00 98.06 190 LEU A CA 1
ATOM 1566 C C . LEU A 1 190 ? -15.848 -0.832 1.556 1.00 98.06 190 LEU A C 1
ATOM 1568 O O . LEU A 1 190 ? -16.122 -1.776 0.823 1.00 98.06 190 LEU A O 1
ATOM 1572 N N . LYS A 1 191 ? -16.712 0.162 1.796 1.00 97.44 191 LYS A N 1
ATOM 1573 C CA . LYS A 1 191 ? -18.089 0.167 1.280 1.00 97.44 191 LYS A CA 1
ATOM 1574 C C . LYS A 1 191 ? -18.208 0.649 -0.166 1.00 97.44 191 LYS A C 1
ATOM 1576 O O . LYS A 1 191 ? -19.157 0.258 -0.838 1.00 97.44 191 LYS A O 1
ATOM 1581 N N . LYS A 1 192 ? -17.331 1.550 -0.621 1.00 98.00 192 LYS A N 1
ATOM 1582 C CA . LYS A 1 192 ? -17.530 2.302 -1.877 1.00 98.00 192 LYS A CA 1
ATOM 1583 C C . LYS A 1 192 ? -16.405 2.149 -2.896 1.00 98.00 192 LYS A C 1
ATOM 1585 O O . LYS A 1 192 ? -16.664 2.264 -4.090 1.00 98.00 192 LYS A O 1
ATOM 1590 N N . GLU A 1 193 ? -15.173 1.894 -2.461 1.00 98.31 193 GLU A N 1
ATOM 1591 C CA . GLU A 1 193 ? -13.996 1.944 -3.342 1.00 98.31 193 GLU A CA 1
ATOM 1592 C C . GLU A 1 193 ? -13.367 0.561 -3.563 1.00 98.31 193 GLU A C 1
ATOM 1594 O O . GLU A 1 193 ? -12.993 0.227 -4.689 1.00 98.31 193 GLU A O 1
ATOM 1599 N N . MET A 1 194 ? -13.277 -0.262 -2.513 1.00 98.00 194 MET A N 1
ATOM 1600 C CA . MET A 1 194 ? -12.471 -1.486 -2.498 1.00 98.00 194 MET A CA 1
ATOM 1601 C C . MET A 1 194 ? -12.868 -2.482 -3.594 1.00 98.00 194 MET A C 1
ATOM 1603 O O . MET A 1 194 ? -12.002 -2.946 -4.336 1.00 98.00 194 MET A O 1
ATOM 1607 N N . THR A 1 195 ? -14.162 -2.786 -3.731 1.00 97.88 195 THR A N 1
ATOM 1608 C CA . THR A 1 195 ? -14.667 -3.740 -4.734 1.00 97.88 195 THR A CA 1
ATOM 1609 C C . THR A 1 195 ? -14.346 -3.287 -6.156 1.00 97.88 195 THR A C 1
ATOM 1611 O O . THR A 1 195 ? -13.850 -4.071 -6.962 1.00 97.88 195 THR A O 1
ATOM 1614 N N . ASN A 1 196 ? -14.547 -2.001 -6.452 1.00 98.00 196 ASN A N 1
ATOM 1615 C CA . ASN A 1 196 ? -14.274 -1.440 -7.775 1.00 98.00 196 ASN A CA 1
ATOM 1616 C C . ASN A 1 196 ? -12.782 -1.508 -8.120 1.00 98.00 196 ASN A C 1
ATOM 1618 O O . ASN A 1 196 ? -12.423 -1.887 -9.235 1.00 98.00 196 ASN A O 1
ATOM 1622 N N . ILE A 1 197 ? -11.913 -1.193 -7.156 1.00 98.50 197 ILE A N 1
ATOM 1623 C CA . ILE A 1 197 ? -10.460 -1.310 -7.319 1.00 98.50 197 ILE A CA 1
ATOM 1624 C C . ILE A 1 197 ? -10.067 -2.770 -7.560 1.00 98.50 197 ILE A C 1
ATOM 1626 O O . ILE A 1 197 ? -9.342 -3.062 -8.511 1.00 98.50 197 ILE A O 1
ATOM 1630 N N . LYS A 1 198 ? -10.582 -3.701 -6.747 1.00 97.94 198 LYS A N 1
ATOM 1631 C CA . LYS A 1 198 ? -10.295 -5.137 -6.875 1.00 97.94 198 LYS A CA 1
ATOM 1632 C C . LYS A 1 198 ? -10.686 -5.665 -8.255 1.00 97.94 198 LYS A C 1
ATOM 1634 O O . LYS A 1 198 ? -9.888 -6.336 -8.904 1.00 97.94 198 LYS A O 1
ATOM 1639 N N . ASN A 1 199 ? -11.869 -5.297 -8.745 1.00 97.88 199 ASN A N 1
ATOM 1640 C CA . ASN A 1 199 ? -12.343 -5.692 -10.071 1.00 97.88 199 ASN A CA 1
ATOM 1641 C C . ASN A 1 199 ? -11.425 -5.161 -11.182 1.00 97.88 199 ASN A C 1
ATOM 1643 O O . ASN A 1 199 ? -11.026 -5.920 -12.065 1.00 97.88 199 ASN A O 1
ATOM 1647 N N . LYS A 1 200 ? -11.013 -3.889 -11.105 1.00 96.81 200 LYS A N 1
ATOM 1648 C CA . LYS A 1 200 ? -10.072 -3.288 -12.067 1.00 96.81 200 LYS A CA 1
ATOM 1649 C C . LYS A 1 200 ? -8.689 -3.941 -12.050 1.00 96.81 200 LYS A C 1
ATOM 1651 O O . LYS A 1 200 ? -8.077 -4.083 -13.106 1.00 96.81 200 LYS A O 1
ATOM 1656 N N . LEU A 1 201 ? -8.192 -4.342 -10.881 1.00 96.44 201 LEU A N 1
ATOM 1657 C CA . LEU A 1 201 ? -6.925 -5.069 -10.761 1.00 96.44 201 LEU A CA 1
ATOM 1658 C C . LEU A 1 201 ? -7.038 -6.493 -11.326 1.00 96.44 201 LEU A C 1
ATOM 1660 O O . LEU A 1 201 ? -6.129 -6.962 -12.010 1.00 96.44 201 LEU A O 1
ATOM 1664 N N . ASN A 1 202 ? -8.167 -7.168 -11.098 1.00 96.31 202 ASN A N 1
ATOM 1665 C CA . ASN A 1 202 ? -8.377 -8.554 -11.517 1.00 96.31 202 ASN A CA 1
ATOM 1666 C C . ASN A 1 202 ? -8.391 -8.744 -13.033 1.00 96.31 202 ASN A C 1
ATOM 1668 O O . ASN A 1 202 ? -7.821 -9.730 -13.502 1.00 96.31 202 ASN A O 1
ATOM 1672 N N . VAL A 1 203 ? -8.938 -7.784 -13.787 1.00 95.69 203 VAL A N 1
ATOM 1673 C CA . VAL A 1 203 ? -8.967 -7.822 -15.262 1.00 95.69 203 VAL A CA 1
ATOM 1674 C C . VAL A 1 203 ? -7.605 -7.556 -15.914 1.00 95.69 203 VAL A C 1
ATOM 1676 O O . VAL A 1 203 ? -7.463 -7.680 -17.129 1.00 95.69 203 VAL A O 1
ATOM 1679 N N . LYS A 1 204 ? -6.586 -7.162 -15.142 1.00 92.62 204 LYS A N 1
ATOM 1680 C CA . LYS A 1 204 ? -5.239 -6.893 -15.655 1.00 92.62 204 LYS A CA 1
ATOM 1681 C C . LYS A 1 204 ? -4.308 -8.071 -15.390 1.00 92.62 204 LYS A C 1
ATOM 1683 O O . LYS A 1 204 ? -4.329 -8.694 -14.329 1.00 92.62 204 LYS A O 1
ATOM 1688 N N . ASN A 1 205 ? -3.450 -8.348 -16.369 1.00 91.38 205 ASN A N 1
ATOM 1689 C CA . ASN A 1 205 ? -2.394 -9.346 -16.258 1.00 91.38 205 ASN A CA 1
ATOM 1690 C C . ASN A 1 205 ? -1.037 -8.653 -16.087 1.00 91.38 205 ASN A C 1
ATOM 1692 O O . ASN A 1 205 ? -0.338 -8.373 -17.061 1.00 91.38 205 ASN A O 1
ATOM 1696 N N . PHE A 1 206 ? -0.693 -8.314 -14.845 1.00 92.44 206 PHE A N 1
ATOM 1697 C CA . PHE A 1 206 ? 0.593 -7.701 -14.533 1.00 92.44 206 PHE A CA 1
ATOM 1698 C C . PHE A 1 206 ? 1.696 -8.761 -14.503 1.00 92.44 206 PHE A C 1
ATOM 1700 O O . PHE A 1 206 ? 1.654 -9.701 -13.714 1.00 92.44 206 PHE A O 1
ATOM 1707 N N . GLN A 1 207 ? 2.711 -8.595 -15.349 1.00 92.25 207 GLN A N 1
ATOM 1708 C CA . GLN A 1 207 ? 3.883 -9.468 -15.370 1.00 92.25 207 GLN A CA 1
ATOM 1709 C C . GLN A 1 207 ? 5.012 -8.878 -14.521 1.00 92.25 207 GLN A C 1
ATOM 1711 O O . GLN A 1 207 ? 5.159 -7.660 -14.438 1.00 92.25 207 GLN A O 1
ATOM 1716 N N . SER A 1 208 ? 5.838 -9.745 -13.932 1.00 92.12 208 SER A N 1
ATOM 1717 C CA . SER A 1 20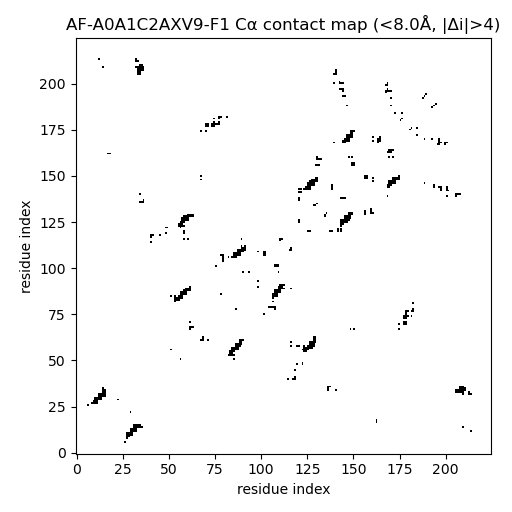8 ? 6.887 -9.363 -12.974 1.00 92.12 208 SER A CA 1
ATOM 1718 C C . SER A 1 208 ? 8.317 -9.709 -13.430 1.00 92.12 208 SER A C 1
ATOM 1720 O O . SER A 1 208 ? 9.223 -9.859 -12.611 1.00 92.12 208 SER A O 1
ATOM 1722 N N . ASN A 1 209 ? 8.522 -9.943 -14.726 1.00 93.00 209 ASN A N 1
ATOM 1723 C CA . ASN A 1 209 ? 9.808 -10.343 -15.312 1.00 93.00 209 ASN A CA 1
ATOM 1724 C C . ASN A 1 209 ? 10.595 -9.145 -15.884 1.00 93.00 209 ASN A C 1
ATOM 1726 O O . ASN A 1 209 ? 11.450 -9.343 -16.750 1.00 93.00 209 ASN A O 1
ATOM 1730 N N . GLY A 1 210 ? 10.335 -7.922 -15.403 1.00 92.75 210 GLY A N 1
ATOM 1731 C CA . GLY A 1 210 ? 10.984 -6.696 -15.878 1.00 92.75 210 GLY A CA 1
ATOM 1732 C C . GLY A 1 210 ? 12.508 -6.752 -15.791 1.00 92.75 210 GLY A C 1
ATOM 1733 O O . GLY A 1 210 ? 13.185 -6.440 -16.764 1.00 92.75 210 GLY A O 1
ATOM 1734 N N . ALA A 1 211 ? 13.060 -7.266 -14.687 1.00 92.31 211 ALA A N 1
ATOM 1735 C CA . ALA A 1 211 ? 14.508 -7.430 -14.531 1.00 92.31 211 ALA A CA 1
ATOM 1736 C C . ALA A 1 211 ? 15.115 -8.326 -15.629 1.00 92.31 211 ALA A C 1
ATOM 1738 O O . ALA A 1 211 ? 16.116 -7.967 -16.242 1.00 92.31 211 ALA A O 1
ATOM 1739 N N . LYS A 1 21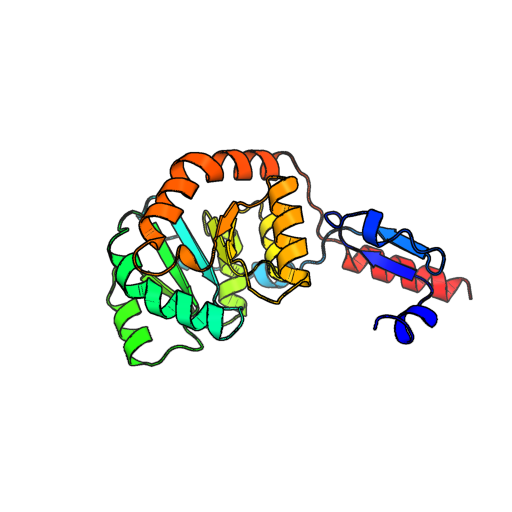2 ? 14.457 -9.447 -15.964 1.00 93.00 212 LYS A N 1
ATOM 1740 C CA . LYS A 1 212 ? 14.892 -10.344 -17.050 1.00 93.00 212 LYS A CA 1
ATOM 1741 C C . LYS A 1 212 ? 14.835 -9.651 -18.414 1.00 93.00 212 LYS A C 1
ATOM 1743 O O . LYS A 1 212 ? 15.694 -9.901 -19.252 1.00 93.00 212 LYS A O 1
ATOM 1748 N N . GLN A 1 213 ? 13.837 -8.795 -18.649 1.00 93.69 213 GLN A N 1
ATOM 1749 C CA . GLN A 1 213 ? 13.743 -8.012 -19.887 1.00 93.69 213 GLN A CA 1
ATOM 1750 C C . GLN A 1 213 ? 14.875 -6.989 -20.007 1.00 93.69 213 GLN A C 1
ATOM 1752 O O . GLN A 1 213 ? 15.401 -6.818 -21.103 1.00 93.69 213 GLN A O 1
ATOM 1757 N N . ILE A 1 214 ? 15.241 -6.335 -18.901 1.00 93.00 214 ILE A N 1
ATOM 1758 C CA . ILE A 1 214 ? 16.326 -5.348 -18.853 1.00 93.00 214 ILE A CA 1
ATOM 1759 C C . ILE A 1 214 ? 17.671 -6.036 -19.093 1.00 93.00 214 ILE A C 1
ATOM 1761 O O . ILE A 1 214 ? 18.395 -5.639 -19.997 1.00 93.00 214 ILE A O 1
ATOM 1765 N N . VAL A 1 215 ? 17.970 -7.115 -18.362 1.00 93.50 215 VAL A N 1
ATOM 1766 C CA . VAL A 1 215 ? 19.234 -7.859 -18.503 1.00 93.50 215 VAL A CA 1
ATOM 1767 C C . VAL A 1 215 ? 19.427 -8.368 -19.931 1.00 93.50 215 VAL A C 1
ATOM 1769 O O . VAL A 1 215 ? 20.481 -8.152 -20.518 1.00 93.50 215 VAL A O 1
ATOM 1772 N N . LYS A 1 216 ? 18.392 -8.968 -20.535 1.00 93.25 216 LYS A N 1
ATOM 1773 C CA . LYS A 1 216 ? 18.447 -9.411 -21.938 1.00 93.25 216 LYS A CA 1
ATOM 1774 C C . LYS A 1 216 ? 18.743 -8.272 -22.915 1.00 93.25 216 LYS A C 1
ATOM 1776 O O . LYS A 1 216 ? 19.403 -8.491 -23.922 1.00 93.25 216 LYS A O 1
ATOM 1781 N N . ASP A 1 217 ? 18.213 -7.080 -22.650 1.00 91.38 217 ASP A N 1
ATOM 1782 C CA . ASP A 1 217 ? 18.420 -5.918 -23.514 1.00 91.38 217 ASP A CA 1
ATOM 1783 C C . ASP A 1 217 ? 19.838 -5.354 -23.367 1.00 91.38 217 ASP A C 1
ATOM 1785 O O . ASP A 1 217 ? 20.440 -4.995 -24.370 1.00 91.38 217 ASP A O 1
ATOM 1789 N N . ILE A 1 218 ? 20.386 -5.337 -22.146 1.00 90.50 218 ILE A N 1
ATOM 1790 C CA . ILE A 1 218 ? 21.772 -4.928 -21.872 1.00 90.50 218 ILE A CA 1
ATOM 1791 C C . ILE A 1 218 ? 22.765 -5.890 -22.537 1.00 90.50 218 ILE A C 1
ATOM 1793 O O . ILE A 1 218 ? 23.652 -5.428 -23.246 1.00 90.50 218 ILE A O 1
ATOM 1797 N N . ILE A 1 219 ? 22.582 -7.207 -22.376 1.00 91.75 219 ILE A N 1
ATOM 1798 C CA . ILE A 1 219 ? 23.447 -8.224 -23.006 1.00 91.75 219 ILE A CA 1
ATOM 1799 C C . ILE A 1 219 ? 23.458 -8.051 -24.528 1.00 91.75 219 ILE A C 1
ATOM 1801 O O . ILE A 1 219 ? 24.519 -7.963 -25.130 1.00 91.75 219 ILE A O 1
ATOM 1805 N N . LYS A 1 220 ? 22.281 -7.886 -25.144 1.00 89.56 220 LYS A N 1
ATOM 1806 C CA . LYS A 1 220 ? 22.165 -7.680 -26.595 1.00 89.56 220 LYS A CA 1
ATOM 1807 C C . LYS A 1 220 ? 22.856 -6.403 -27.087 1.00 89.56 220 LYS A C 1
ATOM 1809 O O . LYS A 1 220 ? 23.246 -6.343 -28.248 1.00 89.56 220 LYS A O 1
ATOM 1814 N N . ILE A 1 221 ? 22.919 -5.358 -26.260 1.00 86.44 221 ILE A N 1
ATOM 1815 C CA . ILE A 1 221 ? 23.644 -4.126 -26.597 1.00 86.44 221 ILE A CA 1
ATOM 1816 C C . ILE A 1 221 ? 25.150 -4.396 -26.565 1.00 86.44 221 ILE A C 1
ATOM 1818 O O . ILE A 1 221 ? 25.832 -3.999 -27.500 1.00 86.44 221 ILE A O 1
ATOM 1822 N N . TYR A 1 222 ? 25.627 -5.105 -25.541 1.00 84.00 222 TYR A N 1
ATOM 1823 C CA . TYR A 1 222 ? 27.040 -5.443 -25.371 1.00 84.00 222 TYR A CA 1
ATOM 1824 C C . TYR A 1 222 ? 27.566 -6.413 -26.443 1.00 84.00 222 TYR A C 1
ATOM 1826 O O . TYR A 1 222 ? 28.656 -6.229 -26.954 1.00 84.00 222 TYR A O 1
ATOM 1834 N N . GLU A 1 223 ? 26.782 -7.415 -26.848 1.00 87.12 223 GLU A N 1
ATOM 1835 C CA . GLU A 1 223 ? 27.169 -8.368 -27.909 1.00 87.12 223 GLU A CA 1
ATOM 1836 C C . GLU A 1 223 ? 27.227 -7.740 -29.316 1.00 87.12 223 GLU A C 1
ATOM 1838 O O . GLU A 1 223 ? 27.696 -8.373 -30.258 1.00 87.12 223 GLU A O 1
ATOM 1843 N N . LYS A 1 224 ? 26.687 -6.528 -29.488 1.00 75.38 224 LYS A N 1
ATOM 1844 C CA . LYS A 1 224 ? 26.627 -5.809 -30.771 1.00 75.38 224 LYS A CA 1
ATOM 1845 C C . LYS A 1 224 ? 27.633 -4.663 -30.889 1.00 75.38 224 LYS A C 1
ATOM 1847 O O . LYS A 1 224 ? 27.699 -4.061 -31.960 1.00 75.38 224 LYS A O 1
ATOM 1852 N N . SER A 1 225 ? 28.309 -4.320 -29.797 1.00 63.22 225 SER A N 1
ATOM 1853 C CA . SER A 1 225 ? 29.358 -3.297 -29.712 1.00 63.22 225 SER A CA 1
ATOM 1854 C C . SER A 1 225 ? 30.728 -3.936 -29.812 1.00 63.22 225 SER A C 1
ATOM 1856 O O . SER A 1 225 ? 31.577 -3.349 -30.510 1.00 63.22 225 SER A O 1
#

Nearest PDB structures (foldseek):
  7yp6-assembly1_B  TM=6.780E-01  e=4.498E-07  Streptomyces sp. SCSIO 01934
  7yp6-assembly1_A  TM=6.657E-01  e=8.376E-07  Streptomyces sp. SCSIO 01934
  3oti-assembly1_A  TM=6.270E-01  e=1.074E-06  Micromonospora echinospora
  6j31-assembly4_D  TM=6.762E-01  e=5.408E-06  Kitasatospora
  2iyf-assembly2_B  TM=6.939E-01  e=5.069E-05  Streptomyces antibioticus

Solvent-accessible surface area (backbone atoms only — not comparable to full-atom values): 12823 Å² total; per-residue (Å²): 142,73,77,62,73,50,74,78,38,72,64,47,77,42,46,73,84,65,68,67,82,84,60,75,55,93,83,42,48,72,43,81,32,43,31,70,59,74,66,76,69,63,71,67,89,63,71,77,75,68,76,67,92,45,83,38,35,35,38,39,52,68,82,52,56,71,70,54,41,53,43,52,62,62,20,53,84,50,51,74,75,44,66,57,34,34,35,38,32,59,42,76,92,53,55,69,71,57,50,50,56,36,63,73,35,95,40,34,43,75,39,65,55,72,70,52,61,62,43,45,59,74,72,34,63,31,38,38,31,50,45,44,71,69,54,49,41,50,32,56,62,65,40,34,24,33,34,30,45,57,54,89,97,35,68,66,45,47,51,44,46,52,50,35,41,75,73,39,50,31,49,81,34,53,71,84,37,43,30,88,41,30,63,61,53,51,54,47,36,65,76,72,43,37,65,61,17,32,53,57,33,65,79,50,86,68,50,51,57,15,60,61,55,50,52,56,51,52,52,57,52,61,80,71,108